Protein AF-R7UTM4-F1 (afdb_monomer)

Structure (mmCIF, N/CA/C/O backbone):
data_AF-R7UTM4-F1
#
_entry.id   AF-R7UTM4-F1
#
loop_
_atom_site.group_PDB
_atom_site.id
_atom_site.type_symbol
_atom_site.label_atom_id
_atom_site.label_alt_id
_atom_site.label_comp_id
_atom_site.label_asym_id
_atom_site.label_entity_id
_atom_site.label_seq_id
_atom_site.pdbx_PDB_ins_code
_atom_site.Cartn_x
_atom_site.Cartn_y
_atom_site.Cartn_z
_atom_site.occupancy
_atom_site.B_iso_or_equiv
_atom_site.auth_seq_id
_atom_site.auth_comp_id
_atom_site.auth_asym_id
_atom_site.auth_atom_id
_atom_site.pdbx_PDB_model_num
ATOM 1 N N . MET A 1 1 ? 28.729 -16.880 -54.939 1.00 52.88 1 MET A N 1
ATOM 2 C CA . MET A 1 1 ? 27.763 -17.694 -54.161 1.00 52.88 1 MET A CA 1
ATOM 3 C C . MET A 1 1 ? 27.935 -17.619 -52.637 1.00 52.88 1 MET A C 1
ATOM 5 O O . MET A 1 1 ? 27.100 -18.172 -51.944 1.00 52.88 1 MET A O 1
ATOM 9 N N . VAL A 1 2 ? 28.937 -16.913 -52.089 1.00 52.34 2 VAL A N 1
ATOM 10 C CA . VAL A 1 2 ? 29.192 -16.866 -50.628 1.00 52.34 2 VAL A CA 1
ATOM 11 C C . VAL A 1 2 ? 28.507 -15.674 -49.927 1.00 52.34 2 VAL A C 1
ATOM 13 O O . VAL A 1 2 ? 28.264 -15.708 -48.728 1.00 52.34 2 VAL A O 1
ATOM 16 N N . THR A 1 3 ? 28.106 -14.639 -50.667 1.00 52.44 3 THR A N 1
ATOM 17 C CA . THR A 1 3 ? 27.494 -13.411 -50.124 1.00 52.44 3 THR A CA 1
ATOM 18 C C . THR A 1 3 ? 25.994 -13.513 -49.819 1.00 52.44 3 THR A C 1
ATOM 20 O O . THR A 1 3 ? 25.496 -12.750 -48.999 1.00 52.44 3 THR A O 1
ATOM 23 N N . ILE A 1 4 ? 25.270 -14.474 -50.405 1.00 54.69 4 ILE A N 1
ATOM 24 C CA . ILE A 1 4 ? 23.822 -14.654 -50.168 1.00 54.69 4 ILE A CA 1
ATOM 25 C C . ILE A 1 4 ? 23.548 -15.351 -48.818 1.00 54.69 4 ILE A C 1
ATOM 27 O O . ILE A 1 4 ? 22.503 -15.128 -48.211 1.00 54.69 4 ILE A O 1
ATOM 31 N N . LEU A 1 5 ? 24.508 -16.121 -48.288 1.00 50.88 5 LEU A N 1
ATOM 32 C CA . LEU A 1 5 ? 24.340 -16.856 -47.027 1.00 50.88 5 LEU A CA 1
ATOM 33 C C . LEU A 1 5 ? 24.351 -15.947 -45.779 1.00 50.88 5 LEU A C 1
ATOM 35 O O . LEU A 1 5 ? 23.685 -16.253 -44.794 1.00 50.88 5 LEU A O 1
ATOM 39 N N . TRP A 1 6 ? 25.050 -14.808 -45.821 1.00 50.41 6 TRP A N 1
ATOM 40 C CA . TRP A 1 6 ? 25.138 -13.877 -44.685 1.00 50.41 6 TRP A CA 1
ATOM 41 C C . TRP A 1 6 ? 23.873 -13.028 -44.497 1.00 50.41 6 TRP A C 1
ATOM 43 O O . TRP A 1 6 ? 23.506 -12.708 -43.369 1.00 50.41 6 TRP A O 1
ATOM 53 N N . ILE A 1 7 ? 23.163 -12.715 -45.586 1.00 55.59 7 ILE A N 1
ATOM 54 C CA . ILE A 1 7 ? 21.924 -11.922 -45.534 1.00 55.59 7 ILE A CA 1
ATOM 55 C C . ILE A 1 7 ? 20.778 -12.747 -44.923 1.00 55.59 7 ILE A C 1
ATOM 57 O O . ILE A 1 7 ? 19.994 -12.224 -44.134 1.00 55.59 7 ILE A O 1
ATOM 61 N N . LEU A 1 8 ? 20.728 -14.055 -45.201 1.00 53.59 8 LEU A N 1
ATOM 62 C CA . LEU A 1 8 ? 19.767 -14.972 -44.575 1.00 53.59 8 LEU A CA 1
ATOM 63 C C . LEU A 1 8 ? 20.034 -15.171 -43.072 1.00 53.59 8 LEU A C 1
ATOM 65 O O . LEU A 1 8 ? 19.085 -15.216 -42.295 1.00 53.59 8 LEU A O 1
ATOM 69 N N . GLY A 1 9 ? 21.301 -15.204 -42.642 1.00 54.72 9 GLY A N 1
ATOM 70 C CA . GLY A 1 9 ? 21.657 -15.288 -41.218 1.00 54.72 9 GLY A CA 1
ATOM 71 C C . GLY A 1 9 ? 21.262 -14.045 -40.407 1.00 54.72 9 GLY A C 1
ATOM 72 O O . GLY A 1 9 ? 20.791 -14.174 -39.280 1.00 54.72 9 GLY A O 1
ATOM 73 N N . ALA A 1 10 ? 21.382 -12.847 -40.991 1.00 54.00 10 ALA A N 1
ATOM 74 C CA . ALA A 1 10 ? 20.982 -11.599 -40.335 1.00 54.00 10 ALA A CA 1
ATOM 75 C C . ALA A 1 10 ? 19.451 -11.425 -40.250 1.00 54.00 10 ALA A C 1
ATOM 77 O O . ALA A 1 10 ? 18.949 -10.895 -39.262 1.00 54.00 10 ALA A O 1
ATOM 78 N N . LEU A 1 11 ? 18.694 -11.916 -41.241 1.00 52.00 11 LEU A N 1
ATOM 79 C CA . LEU A 1 11 ? 17.225 -11.843 -41.240 1.00 52.00 11 LEU A CA 1
ATOM 80 C C . LEU A 1 11 ? 16.567 -12.816 -40.246 1.00 52.00 11 LEU A C 1
ATOM 82 O O . LEU A 1 11 ? 15.502 -12.511 -39.714 1.00 52.00 11 LEU A O 1
ATOM 86 N N . LEU A 1 12 ? 17.210 -13.945 -39.933 1.00 52.34 12 LEU A N 1
ATOM 87 C CA . LEU A 1 12 ? 16.728 -14.887 -38.912 1.00 52.34 12 LEU A CA 1
ATOM 88 C C . LEU A 1 12 ? 16.984 -14.414 -37.468 1.00 52.34 12 LEU A C 1
ATOM 90 O O . LEU A 1 12 ? 16.287 -14.856 -36.558 1.00 52.34 12 LEU A O 1
ATOM 94 N N . GLY A 1 13 ? 17.920 -13.484 -37.245 1.00 51.25 13 GLY A N 1
ATOM 95 C CA . GLY A 1 13 ? 18.227 -12.941 -35.914 1.00 51.25 13 GLY A CA 1
ATOM 96 C C . GLY A 1 13 ? 17.215 -11.919 -35.378 1.00 51.25 13 GLY A C 1
ATOM 97 O O . GLY A 1 13 ? 17.125 -11.731 -34.169 1.00 51.25 13 GLY A O 1
ATOM 98 N N . CYS A 1 14 ? 16.419 -11.281 -36.245 1.00 52.88 14 CYS A N 1
ATOM 99 C CA . CYS A 1 14 ? 15.440 -10.262 -35.836 1.00 52.88 14 CYS A CA 1
ATOM 100 C C . CYS A 1 14 ? 14.042 -10.821 -35.516 1.00 52.88 14 CYS A C 1
ATOM 102 O O . CYS A 1 14 ? 13.212 -10.093 -34.976 1.00 52.88 14 CYS A O 1
ATOM 104 N N . ALA A 1 15 ? 13.763 -12.091 -35.832 1.00 54.41 15 ALA A N 1
ATOM 105 C CA . ALA A 1 15 ? 12.441 -12.694 -35.632 1.00 54.41 15 ALA A CA 1
ATOM 106 C C . ALA A 1 15 ? 12.270 -13.382 -34.264 1.00 54.41 15 ALA A C 1
ATOM 108 O O . ALA A 1 15 ? 11.143 -13.587 -33.822 1.00 54.41 15 ALA A O 1
ATOM 109 N N . PHE A 1 16 ? 13.365 -13.683 -33.560 1.00 51.19 16 PHE A N 1
ATOM 110 C CA . PHE A 1 16 ? 13.336 -14.242 -32.204 1.00 51.19 16 PHE A CA 1
ATOM 111 C C . PHE A 1 16 ? 13.607 -13.164 -31.161 1.00 51.19 16 PHE A C 1
ATOM 113 O O . PHE A 1 16 ? 14.449 -13.325 -30.278 1.00 51.19 16 PHE A O 1
ATOM 120 N N . GLY A 1 17 ? 12.874 -12.053 -31.253 1.00 52.38 17 GLY A N 1
ATOM 121 C CA . GLY A 1 17 ? 12.679 -11.186 -30.101 1.00 52.38 17 GLY A CA 1
ATOM 122 C C . GLY A 1 17 ? 11.934 -11.985 -29.041 1.00 52.38 17 GLY A C 1
ATOM 123 O O . GLY A 1 17 ? 10.709 -11.928 -28.979 1.00 52.38 17 GLY A O 1
ATOM 124 N N . VAL A 1 18 ? 12.668 -12.785 -28.261 1.00 52.78 18 VAL A N 1
ATOM 125 C CA . VAL A 1 18 ? 12.159 -13.431 -27.057 1.00 52.78 18 VAL A CA 1
ATOM 126 C C . VAL A 1 18 ? 11.637 -12.284 -26.212 1.00 52.78 18 VAL A C 1
ATOM 128 O O . VAL A 1 18 ? 12.413 -11.493 -25.672 1.00 52.78 18 VAL A O 1
ATOM 131 N N . LYS A 1 19 ? 10.313 -12.132 -26.182 1.00 53.62 19 LYS A N 1
ATOM 132 C CA . LYS A 1 19 ? 9.664 -11.262 -25.219 1.00 53.62 19 LYS A CA 1
ATOM 133 C C . LYS A 1 19 ? 9.978 -11.892 -23.876 1.00 53.62 19 LYS A C 1
ATOM 135 O O . LYS A 1 19 ? 9.361 -12.876 -23.484 1.00 53.62 19 LYS A O 1
ATOM 140 N N . PHE A 1 20 ? 11.021 -11.391 -23.226 1.00 53.66 20 PHE A N 1
ATOM 141 C CA . PHE A 1 20 ? 11.193 -11.608 -21.808 1.00 53.66 20 PHE A CA 1
ATOM 142 C C . PHE A 1 20 ? 10.022 -10.883 -21.164 1.00 53.66 20 PHE A C 1
ATOM 144 O O . PHE A 1 20 ? 10.090 -9.678 -20.924 1.00 53.66 20 PHE A O 1
ATOM 151 N N . ASP A 1 21 ? 8.925 -11.608 -20.960 1.00 58.47 21 ASP A N 1
ATOM 152 C CA . ASP A 1 21 ? 7.911 -11.186 -20.014 1.00 58.47 21 ASP A CA 1
ATOM 153 C C . ASP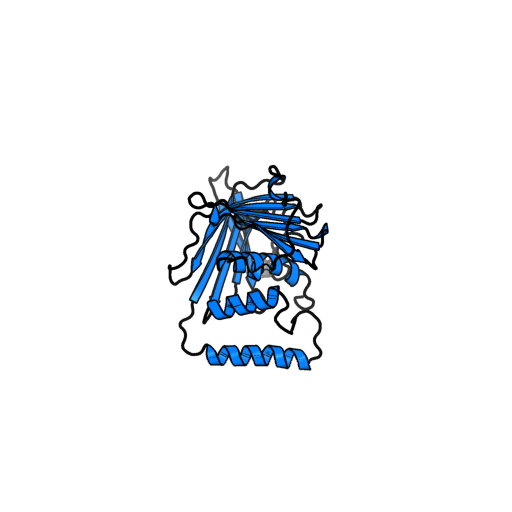 A 1 21 ? 8.646 -11.073 -18.686 1.00 58.47 21 ASP A C 1
ATOM 155 O O . ASP A 1 21 ? 9.053 -12.073 -18.087 1.00 58.47 21 ASP A O 1
ATOM 159 N N . ALA A 1 22 ? 8.955 -9.832 -18.300 1.00 69.69 22 ALA A N 1
ATOM 160 C CA . ALA A 1 22 ? 9.611 -9.559 -17.039 1.00 69.69 22 ALA A CA 1
ATOM 161 C C . ALA A 1 22 ? 8.803 -10.288 -15.964 1.00 69.69 22 ALA A C 1
ATOM 163 O O . ALA A 1 22 ? 7.591 -10.099 -15.867 1.00 69.69 22 ALA A O 1
ATOM 164 N N . LEU A 1 23 ? 9.458 -11.184 -15.224 1.00 81.38 23 LEU A N 1
ATOM 165 C CA . LEU A 1 23 ? 8.755 -12.072 -14.309 1.00 81.38 23 LEU A CA 1
ATOM 166 C C . LEU A 1 23 ? 7.981 -11.217 -13.300 1.00 81.38 23 LEU A C 1
ATOM 168 O O . LEU A 1 23 ? 8.583 -10.477 -12.513 1.00 81.38 23 LEU A O 1
ATOM 172 N N . LYS A 1 24 ? 6.649 -11.292 -13.365 1.00 87.12 24 LYS A N 1
ATOM 173 C CA . LYS A 1 24 ? 5.770 -10.703 -12.357 1.00 87.12 24 LYS A CA 1
ATOM 174 C C . LYS A 1 24 ? 6.057 -11.402 -11.035 1.00 87.12 24 LYS A C 1
ATOM 176 O O . LYS A 1 24 ? 6.238 -12.616 -11.002 1.00 87.12 24 LYS A O 1
ATOM 181 N N . CYS A 1 25 ? 6.148 -10.623 -9.970 1.00 93.94 25 CYS A N 1
ATOM 182 C CA . CYS A 1 25 ? 6.524 -11.096 -8.647 1.00 93.94 25 CYS A CA 1
ATOM 183 C C . CYS A 1 25 ? 5.531 -10.600 -7.591 1.00 93.94 25 CYS A C 1
ATOM 185 O O . CYS A 1 25 ? 4.701 -9.721 -7.856 1.00 93.94 25 CYS A O 1
ATOM 187 N N . CYS A 1 26 ? 5.639 -11.187 -6.403 1.00 95.31 26 CYS A N 1
ATOM 188 C CA . CYS A 1 26 ? 4.950 -10.770 -5.191 1.00 95.31 26 CYS A CA 1
ATOM 189 C C . CYS A 1 26 ? 5.971 -10.228 -4.195 1.00 95.31 26 CYS A C 1
ATOM 191 O O . CYS A 1 26 ? 7.087 -10.750 -4.124 1.00 95.31 26 CYS A O 1
ATOM 193 N N . ALA A 1 27 ? 5.589 -9.190 -3.456 1.00 96.19 27 ALA A N 1
ATOM 194 C CA . ALA A 1 27 ? 6.316 -8.768 -2.269 1.00 96.19 27 ALA A CA 1
ATOM 195 C C . ALA A 1 27 ? 6.286 -9.894 -1.214 1.00 96.19 27 ALA A C 1
ATOM 197 O O . ALA A 1 27 ? 5.455 -10.804 -1.310 1.00 96.19 27 ALA A O 1
ATOM 198 N N . PRO A 1 28 ? 7.179 -9.856 -0.211 1.00 97.31 28 PRO A N 1
ATOM 199 C CA . PRO A 1 28 ? 7.134 -10.782 0.913 1.00 97.31 28 PRO A CA 1
ATOM 200 C C . PRO A 1 28 ? 5.779 -10.734 1.628 1.00 97.31 28 PRO A C 1
ATOM 202 O O . PRO A 1 28 ? 5.098 -9.711 1.625 1.00 97.31 28 PRO A O 1
ATOM 205 N N . GLU A 1 29 ? 5.405 -11.834 2.274 1.00 97.56 29 GLU A N 1
ATOM 206 C CA . GLU A 1 29 ? 4.139 -11.945 3.014 1.00 97.56 29 GLU A CA 1
ATOM 207 C C . GLU A 1 29 ? 4.098 -11.045 4.258 1.00 97.56 29 GLU A C 1
ATOM 209 O O . GLU A 1 29 ? 3.025 -10.671 4.719 1.00 97.56 29 GLU A O 1
ATOM 214 N N . VAL A 1 30 ? 5.273 -10.676 4.776 1.00 98.19 30 VAL A N 1
ATOM 215 C CA . VAL A 1 30 ? 5.439 -9.798 5.932 1.00 98.19 30 VAL A CA 1
ATOM 216 C C . VAL A 1 30 ? 6.444 -8.710 5.589 1.00 98.19 30 VAL A C 1
ATOM 218 O O . VAL A 1 30 ? 7.572 -9.007 5.186 1.00 98.19 30 VAL A O 1
ATOM 221 N N . TRP A 1 31 ? 6.048 -7.452 5.743 1.00 98.25 31 TRP A N 1
ATOM 222 C CA . TRP A 1 31 ? 6.954 -6.317 5.616 1.00 98.25 31 TRP A CA 1
ATOM 223 C C . TRP A 1 31 ? 6.370 -5.047 6.232 1.00 98.25 31 TRP A C 1
ATOM 225 O O . TRP A 1 31 ? 5.159 -4.881 6.355 1.00 98.25 31 TRP A O 1
ATOM 235 N N . GLU A 1 32 ? 7.252 -4.127 6.588 1.00 97.88 32 GLU A N 1
ATOM 236 C CA . GLU A 1 32 ? 6.916 -2.779 7.030 1.00 97.88 32 GLU A CA 1
ATOM 237 C C . GLU A 1 32 ? 7.700 -1.745 6.219 1.00 97.88 32 GLU A C 1
ATOM 239 O O . GLU A 1 32 ? 8.721 -2.047 5.589 1.00 97.88 32 GLU A O 1
ATOM 244 N N . ALA A 1 33 ? 7.192 -0.520 6.206 1.00 97.38 33 ALA A N 1
ATOM 245 C CA . ALA A 1 33 ? 7.805 0.614 5.539 1.00 97.38 33 ALA A CA 1
ATOM 246 C C . ALA A 1 33 ? 7.362 1.923 6.189 1.00 97.38 33 ALA A C 1
ATOM 248 O O . ALA A 1 33 ? 6.364 1.985 6.908 1.00 97.38 33 ALA A O 1
ATOM 249 N N . ARG A 1 34 ? 8.049 3.005 5.837 1.00 95.44 34 ARG A N 1
ATOM 250 C CA . ARG A 1 34 ? 7.548 4.368 5.997 1.00 95.44 34 ARG A CA 1
ATOM 251 C C . ARG A 1 34 ? 7.198 4.959 4.641 1.00 95.44 34 ARG A C 1
ATOM 253 O O . ARG A 1 34 ? 7.891 4.720 3.659 1.00 95.44 34 ARG A O 1
ATOM 260 N N . ILE A 1 35 ? 6.137 5.752 4.581 1.00 92.88 35 ILE A N 1
ATOM 261 C CA . ILE A 1 35 ? 5.697 6.464 3.380 1.00 92.88 35 ILE A CA 1
ATOM 262 C C . ILE A 1 35 ? 5.911 7.957 3.627 1.00 92.88 35 ILE A C 1
ATOM 264 O O . ILE A 1 35 ? 5.335 8.503 4.564 1.00 92.88 35 ILE A O 1
ATOM 268 N N . VAL A 1 36 ? 6.740 8.612 2.803 1.00 87.31 36 VAL A N 1
ATOM 269 C CA . VAL A 1 36 ? 7.265 9.975 3.084 1.00 87.31 36 VAL A CA 1
ATOM 270 C C . VAL A 1 36 ? 6.885 11.057 2.064 1.00 87.31 36 VAL A C 1
ATOM 272 O O . VAL A 1 36 ? 7.301 12.211 2.163 1.00 87.31 36 VAL A O 1
ATOM 275 N N . ASN A 1 37 ? 6.071 10.727 1.069 1.00 73.00 37 ASN A N 1
ATOM 276 C CA . ASN A 1 37 ? 5.599 11.668 0.054 1.00 73.00 37 ASN A CA 1
ATOM 277 C C . ASN A 1 37 ? 4.198 11.258 -0.352 1.00 73.00 37 ASN A C 1
ATOM 279 O O . ASN A 1 37 ? 4.000 10.073 -0.584 1.00 73.00 37 ASN A O 1
ATOM 283 N N . THR A 1 38 ? 3.244 12.187 -0.399 1.00 64.88 38 THR A N 1
ATOM 284 C CA . THR A 1 38 ? 1.824 11.822 -0.490 1.00 64.88 38 THR A CA 1
ATOM 285 C C . THR A 1 38 ? 1.008 12.707 -1.441 1.00 64.88 38 THR A C 1
ATOM 287 O O . THR A 1 38 ? -0.208 12.794 -1.357 1.00 64.88 38 THR A O 1
ATOM 290 N N . GLY A 1 39 ? 1.638 13.278 -2.471 1.00 68.75 39 GLY A N 1
ATOM 291 C CA . GLY A 1 39 ? 0.932 13.725 -3.680 1.00 68.75 39 GLY A CA 1
ATOM 292 C C . GLY A 1 39 ? 0.306 15.125 -3.647 1.00 68.75 39 GLY A C 1
ATOM 293 O O . GLY A 1 39 ? 0.373 15.872 -2.670 1.00 68.75 39 GLY A O 1
ATOM 294 N N . THR A 1 40 ? -0.280 15.515 -4.783 1.00 68.75 40 THR A N 1
ATOM 295 C CA . THR A 1 40 ? -0.837 16.857 -5.006 1.00 68.75 40 THR A CA 1
ATOM 296 C C . THR A 1 40 ? -2.129 16.810 -5.821 1.00 68.75 40 THR A C 1
ATOM 298 O O . THR A 1 40 ? -2.344 15.936 -6.664 1.00 68.75 40 THR A O 1
ATOM 301 N N . THR A 1 41 ? -2.985 17.807 -5.606 1.00 66.19 41 THR A N 1
ATOM 302 C CA . THR A 1 41 ? -4.065 18.157 -6.540 1.00 66.19 41 THR A CA 1
ATOM 303 C C . THR A 1 41 ? -3.623 19.351 -7.389 1.00 66.19 41 THR A C 1
ATOM 305 O O . THR A 1 41 ? -2.968 20.261 -6.882 1.00 66.19 41 THR A O 1
ATOM 308 N N . ASN A 1 42 ? -3.992 19.401 -8.675 1.00 56.53 42 ASN A N 1
ATOM 309 C CA . ASN A 1 42 ? -3.549 20.463 -9.597 1.00 56.53 42 ASN A CA 1
ATOM 310 C C . ASN A 1 42 ? -3.941 21.893 -9.185 1.00 56.53 42 ASN A C 1
ATOM 312 O O . ASN A 1 42 ? -3.392 22.855 -9.712 1.00 56.53 42 ASN A O 1
ATOM 316 N N . ARG A 1 43 ? -4.866 22.051 -8.233 1.00 57.12 43 ARG A N 1
ATOM 317 C CA . ARG A 1 43 ? -5.207 23.354 -7.658 1.00 57.12 43 ARG A CA 1
ATOM 318 C C . ARG A 1 43 ? -4.234 23.818 -6.575 1.00 57.12 43 ARG A C 1
ATOM 320 O O . ARG A 1 43 ? -4.509 24.859 -5.989 1.00 57.12 43 ARG A O 1
ATOM 327 N N . GLN A 1 44 ? -3.178 23.056 -6.255 1.00 53.41 44 GLN A N 1
ATOM 328 C CA . GLN A 1 44 ? -2.188 23.303 -5.183 1.00 53.41 44 GLN A CA 1
ATOM 329 C C . GLN A 1 44 ? -2.776 23.572 -3.784 1.00 53.41 44 GLN A C 1
ATOM 331 O O . GLN A 1 44 ? -2.043 23.727 -2.815 1.00 53.41 44 GLN A O 1
ATOM 336 N N . LYS A 1 45 ? -4.104 23.594 -3.651 1.00 56.66 45 LYS A N 1
ATOM 337 C CA . LYS A 1 45 ? -4.822 23.909 -2.421 1.00 56.66 45 LYS A CA 1
ATOM 338 C C . LYS A 1 45 ? -4.652 22.810 -1.375 1.00 56.66 45 LYS A C 1
ATOM 340 O O . LYS A 1 45 ? -4.770 23.082 -0.188 1.00 56.66 45 LYS A O 1
ATOM 345 N N . TYR A 1 46 ? -4.351 21.597 -1.834 1.00 58.75 46 TYR A N 1
ATOM 346 C CA . TYR A 1 46 ? -4.034 20.447 -1.004 1.00 58.75 46 TYR A CA 1
ATOM 347 C C . TYR A 1 46 ? -2.775 19.795 -1.574 1.00 58.75 46 TYR A C 1
ATOM 349 O O . TYR A 1 46 ? -2.821 19.125 -2.611 1.00 58.75 46 TYR A O 1
ATOM 357 N N . SER A 1 47 ? -1.648 20.087 -0.930 1.00 63.41 47 SER A N 1
ATOM 358 C CA . SER A 1 47 ? -0.391 19.365 -1.093 1.00 63.41 47 SER A CA 1
ATOM 359 C C . SER A 1 47 ? -0.235 18.508 0.147 1.00 63.41 47 SER A C 1
ATOM 361 O O . SER A 1 47 ? -0.229 19.049 1.253 1.00 63.41 47 SER A O 1
ATOM 363 N N . PHE A 1 48 ? -0.127 17.197 -0.020 1.00 66.56 48 PHE A N 1
ATOM 364 C CA . PHE A 1 48 ? 0.141 16.306 1.100 1.00 66.56 48 PHE A CA 1
ATOM 365 C C . PHE A 1 48 ? 1.650 16.063 1.152 1.00 66.56 48 PHE A C 1
ATOM 367 O O . PHE A 1 48 ? 2.162 14.990 0.856 1.00 66.56 48 PHE A O 1
ATOM 374 N N . ASN A 1 49 ? 2.390 17.135 1.423 1.00 65.50 49 ASN A N 1
ATOM 375 C CA . ASN A 1 49 ? 3.839 17.047 1.533 1.00 65.50 49 ASN A CA 1
ATOM 376 C C . ASN A 1 49 ? 4.196 16.723 2.981 1.00 65.50 49 ASN A C 1
ATOM 378 O O . ASN A 1 49 ? 3.615 17.303 3.898 1.00 65.50 49 ASN A O 1
ATOM 382 N N . ASN A 1 50 ? 5.192 15.856 3.166 1.00 69.00 50 ASN A N 1
ATOM 383 C CA . ASN A 1 50 ? 5.789 15.538 4.464 1.00 69.00 50 ASN A CA 1
ATOM 384 C C . ASN A 1 50 ? 4.842 14.835 5.450 1.00 69.00 50 ASN A C 1
ATOM 386 O O . ASN A 1 50 ? 4.933 15.070 6.655 1.00 69.00 50 ASN A O 1
ATOM 390 N N . MET A 1 51 ? 3.927 13.993 4.963 1.00 78.06 51 MET A N 1
ATOM 391 C CA . MET A 1 51 ? 3.277 13.036 5.860 1.00 78.06 51 MET A CA 1
ATOM 392 C C . MET A 1 51 ? 4.241 11.885 6.106 1.00 78.06 51 MET A C 1
ATOM 394 O O . MET A 1 51 ? 4.819 11.364 5.157 1.00 78.06 51 MET A O 1
ATOM 398 N N . ASP A 1 52 ? 4.412 11.542 7.375 1.00 87.19 52 ASP A N 1
ATOM 399 C CA . ASP A 1 52 ? 5.185 10.396 7.825 1.00 87.19 52 ASP A CA 1
ATOM 400 C C . ASP A 1 52 ? 4.192 9.319 8.249 1.00 87.19 52 ASP A C 1
ATOM 402 O O . ASP A 1 52 ? 3.475 9.471 9.244 1.00 87.19 52 ASP A O 1
ATOM 406 N N . ILE A 1 53 ? 4.059 8.295 7.412 1.00 92.69 53 ILE A N 1
ATOM 407 C CA . ILE A 1 53 ? 3.093 7.219 7.614 1.00 92.69 53 ILE A CA 1
ATOM 408 C C . ILE A 1 53 ? 3.875 5.929 7.783 1.00 92.69 53 ILE A C 1
ATOM 410 O O . ILE A 1 53 ? 4.568 5.503 6.862 1.00 92.69 53 ILE A O 1
ATOM 414 N N . SER A 1 54 ? 3.733 5.289 8.935 1.00 96.06 54 SER A N 1
ATOM 415 C CA . SER A 1 54 ? 4.183 3.910 9.111 1.00 96.06 54 SER A CA 1
ATOM 416 C C . SER A 1 54 ? 3.185 2.986 8.426 1.00 96.06 54 SER A C 1
ATOM 418 O O . SER A 1 54 ? 1.980 3.188 8.551 1.00 96.06 54 SER A O 1
ATOM 420 N N . PHE A 1 55 ? 3.668 1.988 7.701 1.00 96.12 55 PHE A N 1
ATOM 421 C CA . PHE A 1 55 ? 2.863 0.978 7.025 1.00 96.12 55 PHE A CA 1
ATOM 422 C C . PHE A 1 55 ? 3.375 -0.408 7.413 1.00 96.12 55 PHE A C 1
ATOM 424 O O . PHE A 1 55 ? 4.584 -0.633 7.422 1.00 96.12 55 PHE A O 1
ATOM 431 N N . ALA A 1 56 ? 2.464 -1.336 7.690 1.00 97.88 56 ALA A N 1
ATOM 432 C CA . ALA A 1 56 ? 2.780 -2.731 7.961 1.00 97.88 56 ALA A CA 1
ATOM 433 C C . ALA A 1 56 ? 1.804 -3.655 7.233 1.00 97.88 56 ALA A C 1
ATOM 435 O O . ALA A 1 56 ? 0.596 -3.420 7.237 1.00 97.88 56 ALA A O 1
ATOM 436 N N . TYR A 1 57 ? 2.340 -4.716 6.641 1.00 97.62 57 TYR A N 1
ATOM 437 C CA . TYR A 1 57 ? 1.617 -5.753 5.919 1.00 97.62 57 TYR A CA 1
ATOM 438 C C . TYR A 1 57 ? 2.003 -7.117 6.482 1.00 97.62 57 TYR A C 1
ATOM 440 O O . TYR A 1 57 ? 3.189 -7.428 6.585 1.00 97.62 57 TYR A O 1
ATOM 448 N N . ASP A 1 58 ? 1.005 -7.910 6.855 1.00 98.19 58 ASP A N 1
ATOM 449 C CA . ASP A 1 58 ? 1.177 -9.178 7.554 1.00 98.19 58 ASP A CA 1
ATOM 450 C C . ASP A 1 58 ? 0.121 -10.178 7.061 1.00 98.19 58 ASP A C 1
ATOM 452 O O . ASP A 1 58 ? -0.927 -10.390 7.676 1.00 98.19 58 ASP A O 1
ATOM 456 N N . LEU A 1 59 ? 0.396 -10.762 5.892 1.00 97.00 59 LEU A N 1
ATOM 457 C CA . LEU A 1 59 ? -0.484 -11.716 5.218 1.00 97.00 59 LEU A CA 1
ATOM 458 C C . LEU A 1 59 ? -0.759 -12.988 6.040 1.00 97.00 59 LEU A C 1
ATOM 460 O O . LEU A 1 59 ? -1.915 -13.404 6.068 1.00 97.00 59 LEU A O 1
ATOM 464 N N . PRO A 1 60 ? 0.212 -13.607 6.747 1.00 97.81 60 PRO A N 1
ATOM 465 C CA . PRO A 1 60 ? -0.062 -14.795 7.559 1.00 97.81 60 PRO A CA 1
ATOM 466 C C . PRO A 1 60 ? -1.089 -14.552 8.671 1.00 97.81 60 PRO A C 1
ATOM 468 O O . PRO A 1 60 ? -1.786 -15.482 9.072 1.00 97.81 60 PRO A O 1
ATOM 471 N N . ASN A 1 61 ? -1.192 -13.309 9.155 1.00 97.75 61 ASN A N 1
ATOM 472 C CA . ASN A 1 61 ? -2.190 -12.887 10.137 1.00 97.75 61 ASN A CA 1
ATOM 473 C C . ASN A 1 61 ? -3.357 -12.102 9.507 1.00 97.75 61 ASN A C 1
ATOM 475 O O . ASN A 1 61 ? -4.103 -11.463 10.247 1.00 97.75 61 ASN A O 1
ATOM 479 N N . ASP A 1 62 ? -3.522 -12.163 8.180 1.00 96.62 62 ASP A N 1
ATOM 480 C CA . ASP A 1 62 ? -4.616 -11.561 7.402 1.00 96.62 62 ASP A CA 1
ATOM 481 C C . ASP A 1 62 ? -4.887 -10.100 7.808 1.00 96.62 62 ASP A C 1
ATOM 483 O O . ASP A 1 62 ? -6.008 -9.714 8.148 1.00 96.62 62 ASP A O 1
ATOM 487 N N . ARG A 1 63 ? -3.823 -9.284 7.888 1.00 96.94 63 ARG A N 1
ATOM 488 C CA . ARG A 1 63 ? -3.921 -7.903 8.380 1.00 96.94 63 ARG A CA 1
ATOM 489 C C . ARG A 1 63 ? -2.913 -6.944 7.761 1.00 96.94 63 ARG A C 1
ATOM 491 O O . ARG A 1 63 ? -1.792 -7.302 7.402 1.00 96.94 63 ARG A O 1
ATOM 498 N N . TRP A 1 64 ? -3.296 -5.677 7.694 1.00 96.75 64 TRP A N 1
ATOM 499 C CA . TRP A 1 64 ? -2.379 -4.574 7.416 1.00 96.75 64 TRP A CA 1
ATOM 500 C C . TRP A 1 64 ? -2.786 -3.337 8.211 1.00 96.75 64 TRP A C 1
ATOM 502 O O . TRP A 1 64 ? -3.929 -3.193 8.651 1.00 96.75 64 TRP A O 1
ATOM 512 N N . ALA A 1 65 ? -1.834 -2.439 8.426 1.00 96.75 65 ALA A N 1
ATOM 513 C CA . ALA A 1 65 ? -2.074 -1.215 9.164 1.00 96.75 65 ALA A CA 1
ATOM 514 C C . ALA A 1 65 ? -1.270 -0.047 8.603 1.00 96.75 65 ALA A C 1
ATOM 516 O O . ALA A 1 65 ? -0.202 -0.208 8.010 1.00 96.75 65 ALA A O 1
ATOM 517 N N . ILE A 1 66 ? -1.808 1.144 8.825 1.00 95.06 66 ILE A N 1
ATOM 518 C CA . ILE A 1 66 ? -1.154 2.422 8.576 1.00 95.06 66 ILE A CA 1
ATOM 519 C C . ILE A 1 66 ? -1.299 3.290 9.809 1.00 95.06 66 ILE A C 1
ATOM 521 O O . ILE A 1 66 ? -2.366 3.340 10.412 1.00 95.06 66 ILE A O 1
ATOM 525 N N . ASP A 1 67 ? -0.238 3.994 10.161 1.00 94.81 67 ASP A N 1
ATOM 526 C CA . ASP A 1 67 ? -0.222 4.915 11.287 1.00 94.81 67 ASP A CA 1
ATOM 527 C C . ASP A 1 67 ? 0.445 6.216 10.854 1.00 94.81 67 ASP A C 1
ATOM 529 O O . ASP A 1 67 ? 1.654 6.270 10.611 1.00 94.81 67 ASP A O 1
ATOM 533 N N . GLN A 1 68 ? -0.371 7.253 10.672 1.00 90.50 68 GLN A N 1
ATOM 534 C CA . GLN A 1 68 ? 0.105 8.591 10.367 1.00 90.50 68 GLN A CA 1
ATOM 535 C C . GLN A 1 68 ? 0.355 9.356 11.659 1.00 90.50 68 GLN A C 1
ATOM 537 O O . GLN A 1 68 ? -0.579 9.666 12.404 1.00 90.50 68 GLN A O 1
ATOM 542 N N . VAL A 1 69 ? 1.592 9.822 11.810 1.00 83.88 69 VAL A N 1
ATOM 543 C CA . VAL A 1 69 ? 1.951 10.793 12.838 1.00 83.88 69 VAL A CA 1
ATOM 544 C C . VAL A 1 69 ? 2.075 12.168 12.189 1.00 83.88 69 VAL A C 1
ATOM 546 O O . VAL A 1 69 ? 2.935 12.411 11.342 1.00 83.88 69 VAL A O 1
ATOM 549 N N . HIS A 1 70 ? 1.197 13.094 12.567 1.00 80.88 70 HIS A N 1
ATOM 550 C CA . HIS A 1 70 ? 1.268 14.484 12.142 1.00 80.88 70 HIS A CA 1
ATOM 551 C C . HIS A 1 70 ? 2.100 15.286 13.161 1.00 80.88 70 HIS A C 1
ATOM 553 O O . HIS A 1 70 ? 1.629 15.558 14.266 1.00 80.88 70 HIS A O 1
ATOM 559 N N . PRO A 1 71 ? 3.311 15.752 12.803 1.00 76.56 71 PRO A N 1
ATOM 560 C CA . PRO A 1 71 ? 4.299 16.234 13.777 1.00 76.56 71 PRO A CA 1
ATOM 561 C C . PRO A 1 71 ? 3.890 17.509 14.529 1.00 76.56 71 PRO A C 1
ATOM 563 O O . PRO A 1 71 ? 4.483 17.839 15.550 1.00 76.56 71 PRO A O 1
ATOM 566 N N . VAL A 1 72 ? 2.913 18.257 14.007 1.00 81.25 72 VAL A N 1
ATOM 567 C CA . VAL A 1 72 ? 2.482 19.556 14.561 1.00 81.25 72 VAL A CA 1
ATOM 568 C C . VAL A 1 72 ? 1.092 19.494 15.199 1.00 81.25 72 VAL A C 1
ATOM 570 O O . VAL A 1 72 ? 0.731 20.373 15.971 1.00 81.25 72 VAL A O 1
ATOM 573 N N . ASP A 1 73 ? 0.280 18.500 14.846 1.00 80.75 73 ASP A N 1
ATOM 574 C CA . ASP A 1 73 ? -1.153 18.519 15.147 1.00 80.75 73 ASP A CA 1
ATOM 575 C C . ASP A 1 73 ? -1.649 17.093 15.337 1.00 80.75 73 ASP A C 1
ATOM 577 O O . ASP A 1 73 ? -2.095 16.449 14.391 1.00 80.75 73 ASP A O 1
ATOM 581 N N . GLU A 1 74 ? -1.554 16.613 16.574 1.00 83.69 74 GLU A N 1
ATOM 582 C CA . GLU A 1 74 ? -1.961 15.261 16.958 1.00 83.69 74 GLU A CA 1
ATOM 583 C C . GLU A 1 74 ? -3.427 14.975 16.624 1.00 83.69 74 GLU A C 1
ATOM 585 O O . GLU A 1 74 ? -3.776 13.825 16.375 1.00 83.69 74 GLU A O 1
ATOM 590 N N . SER A 1 75 ? -4.283 16.004 16.525 1.00 79.38 75 SER A N 1
ATOM 591 C CA . SER A 1 75 ? -5.685 15.825 16.120 1.00 79.38 75 SER A CA 1
ATOM 592 C C . SER A 1 75 ? -5.848 15.319 14.683 1.00 79.38 75 SER A C 1
ATOM 594 O O . SER A 1 75 ? -6.926 14.869 14.291 1.00 79.38 75 SER A O 1
ATOM 596 N N . LYS A 1 76 ? -4.768 15.378 13.896 1.00 81.25 76 LYS A N 1
ATOM 597 C CA . LYS A 1 76 ? -4.672 14.832 12.541 1.00 81.25 76 LYS A CA 1
ATOM 598 C C . LYS A 1 76 ? -3.981 13.473 12.488 1.00 81.25 76 LYS A C 1
ATOM 600 O O . LYS A 1 76 ? -3.855 12.936 11.387 1.00 81.25 76 LYS A O 1
ATOM 605 N N . ASN A 1 77 ? -3.537 12.926 13.621 1.00 89.62 77 ASN A N 1
ATOM 606 C CA . ASN A 1 77 ? -3.058 11.552 13.663 1.00 89.62 77 ASN A CA 1
ATOM 607 C C . ASN A 1 77 ? -4.220 10.635 13.299 1.00 89.62 77 ASN A C 1
ATOM 609 O O . ASN A 1 77 ? -5.336 10.781 13.807 1.00 89.62 77 ASN A O 1
ATOM 613 N N . LEU A 1 78 ? -3.950 9.702 12.400 1.00 91.56 78 LEU A N 1
ATOM 614 C CA . LEU A 1 78 ? -4.913 8.695 12.009 1.00 91.56 78 LEU A CA 1
ATOM 615 C C . LEU A 1 78 ? -4.179 7.381 11.847 1.00 91.56 78 LEU A C 1
ATOM 617 O O . LEU A 1 78 ? -3.232 7.270 11.068 1.00 91.56 78 LEU A O 1
ATOM 621 N N . LYS A 1 79 ? -4.692 6.384 12.548 1.00 94.38 79 LYS A N 1
ATOM 622 C CA . LYS A 1 79 ? -4.284 5.004 12.415 1.00 94.38 79 LYS A CA 1
ATOM 623 C C . LYS A 1 79 ? -5.434 4.219 11.814 1.00 94.38 79 LYS A C 1
ATOM 625 O O . LYS A 1 79 ? -6.551 4.286 12.326 1.00 94.38 79 LYS A O 1
ATOM 630 N N . LEU A 1 80 ? -5.170 3.493 10.734 1.00 94.06 80 LEU A N 1
ATOM 631 C CA . LEU A 1 80 ? -6.108 2.517 10.200 1.00 94.06 80 LEU A CA 1
ATOM 632 C C . LEU A 1 80 ? -5.543 1.117 10.393 1.00 94.06 80 LEU A C 1
ATOM 634 O O . LEU A 1 80 ? -4.370 0.879 10.118 1.00 94.06 80 LEU A O 1
ATOM 638 N N . VAL A 1 81 ? -6.390 0.200 10.842 1.00 96.31 81 VAL A N 1
ATOM 639 C CA . VAL A 1 81 ? -6.050 -1.218 10.991 1.00 96.31 81 VAL A CA 1
ATOM 640 C C . VAL A 1 81 ? -7.112 -2.018 10.261 1.00 96.31 81 VAL A C 1
ATOM 642 O O . VAL A 1 81 ? -8.298 -1.835 10.518 1.00 96.31 81 VAL A O 1
ATOM 645 N N . PHE A 1 82 ? -6.701 -2.881 9.345 1.00 95.38 82 PHE A N 1
ATOM 646 C CA . PHE A 1 82 ? -7.579 -3.804 8.643 1.00 95.38 82 PHE A CA 1
ATOM 647 C C . PHE A 1 82 ? -7.202 -5.204 9.104 1.00 95.38 82 PHE A C 1
ATOM 649 O O . PHE A 1 82 ? -6.087 -5.652 8.852 1.00 95.38 82 PHE A O 1
ATOM 656 N N . ASP A 1 83 ? -8.112 -5.845 9.829 1.00 96.44 83 ASP A N 1
ATOM 657 C CA . ASP A 1 83 ? -7.955 -7.183 10.386 1.00 96.44 83 ASP A CA 1
ATOM 658 C C . ASP A 1 83 ? -9.042 -8.070 9.776 1.00 96.44 83 ASP A C 1
ATOM 660 O O . ASP A 1 83 ? -10.205 -8.071 10.196 1.00 96.44 83 ASP A O 1
ATOM 664 N N . TYR A 1 84 ? -8.664 -8.765 8.710 1.00 94.31 84 TYR A N 1
ATOM 665 C CA . TYR A 1 84 ? -9.560 -9.585 7.906 1.00 94.31 84 TYR A CA 1
ATOM 666 C C . TYR A 1 84 ? -9.885 -10.895 8.636 1.00 94.31 84 TYR A C 1
ATOM 668 O O . TYR A 1 84 ? -11.017 -11.369 8.560 1.00 94.31 84 TYR A O 1
ATOM 676 N N . ASN A 1 85 ? -8.972 -11.390 9.480 1.00 95.75 85 ASN A N 1
ATOM 677 C CA . ASN A 1 85 ? -9.239 -12.499 10.398 1.00 95.75 85 ASN A CA 1
ATOM 678 C C . ASN A 1 85 ? -10.392 -12.190 11.368 1.00 95.75 85 ASN A C 1
ATOM 680 O O . ASN A 1 85 ? -11.196 -13.068 11.686 1.00 95.75 85 ASN A O 1
ATOM 684 N N . LEU A 1 86 ? -10.494 -10.943 11.838 1.00 96.06 86 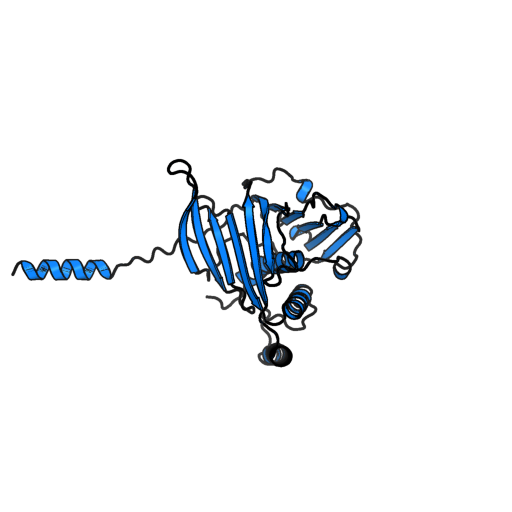LEU A N 1
ATOM 685 C CA . LEU A 1 86 ? -11.614 -10.478 12.661 1.00 96.06 86 LEU A CA 1
ATOM 686 C C . LEU A 1 86 ? -12.806 -9.954 11.847 1.00 96.06 86 LEU A C 1
ATOM 688 O O . LEU A 1 86 ? -13.825 -9.601 12.451 1.00 96.06 86 LEU A O 1
ATOM 692 N N . GLY A 1 87 ? -12.692 -9.869 10.518 1.00 94.38 87 GLY A N 1
ATOM 693 C CA . GLY A 1 87 ? -13.694 -9.265 9.639 1.00 94.38 87 GLY A CA 1
ATOM 694 C C . GLY A 1 87 ? -13.972 -7.802 9.988 1.00 94.38 87 GLY A C 1
ATOM 695 O O . GLY A 1 87 ? -15.125 -7.360 9.956 1.00 94.38 87 GLY A O 1
ATOM 696 N N . LYS A 1 88 ? -12.943 -7.049 10.406 1.00 94.06 88 LYS A N 1
ATOM 697 C CA . LYS A 1 88 ? -13.080 -5.671 10.896 1.00 94.06 88 LYS A CA 1
ATOM 698 C C . LYS A 1 88 ? -12.024 -4.740 10.324 1.00 94.06 88 LYS A C 1
ATOM 700 O O . LYS A 1 88 ? -10.853 -5.077 10.189 1.00 94.06 88 LYS A O 1
ATOM 705 N N . LYS A 1 89 ? -12.437 -3.500 10.082 1.00 92.75 89 LYS A N 1
ATOM 706 C CA . LYS A 1 89 ? -11.537 -2.373 9.830 1.00 92.75 89 LYS A CA 1
ATOM 707 C C . LYS A 1 89 ? -11.768 -1.287 10.872 1.00 92.75 89 LYS A C 1
ATOM 709 O O . LYS A 1 89 ? -12.904 -0.987 11.242 1.00 92.75 89 LYS A O 1
ATOM 714 N N . TYR A 1 90 ? -10.678 -0.682 11.315 1.00 93.94 90 TYR A N 1
ATOM 715 C CA . TYR A 1 90 ? -10.641 0.304 12.383 1.00 93.94 90 TYR A CA 1
ATOM 716 C C . TYR A 1 90 ? -10.057 1.616 11.877 1.00 93.94 90 TYR A C 1
ATOM 718 O O . TYR A 1 90 ? -9.062 1.612 11.155 1.00 93.94 90 TYR A O 1
ATOM 726 N N . ALA A 1 91 ? -10.649 2.730 12.296 1.00 93.06 91 ALA A N 1
ATOM 727 C CA . ALA A 1 91 ? -10.083 4.063 12.167 1.00 93.06 91 ALA A CA 1
ATOM 728 C C . ALA A 1 91 ? -9.928 4.658 13.569 1.00 93.06 91 ALA A C 1
ATOM 730 O O . ALA A 1 91 ? -10.896 4.756 14.316 1.00 93.06 91 ALA A O 1
ATOM 731 N N . ILE A 1 92 ? -8.708 5.029 13.944 1.00 93.62 92 ILE A N 1
ATOM 732 C CA . ILE A 1 92 ? -8.364 5.488 15.291 1.00 93.62 92 ILE A CA 1
ATOM 733 C C . ILE A 1 92 ? -7.716 6.865 15.176 1.00 93.62 92 ILE A C 1
ATOM 735 O O . ILE A 1 92 ? -6.738 7.041 14.451 1.00 93.62 92 ILE A O 1
ATOM 739 N N . ASN A 1 93 ? -8.256 7.846 15.893 1.00 91.75 93 ASN A N 1
ATOM 74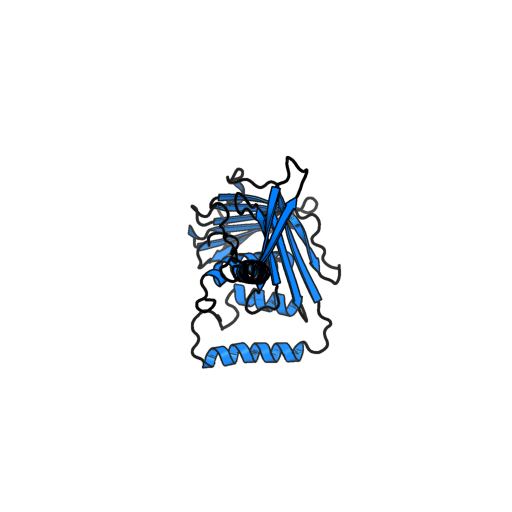0 C CA . ASN A 1 93 ? -7.702 9.195 15.995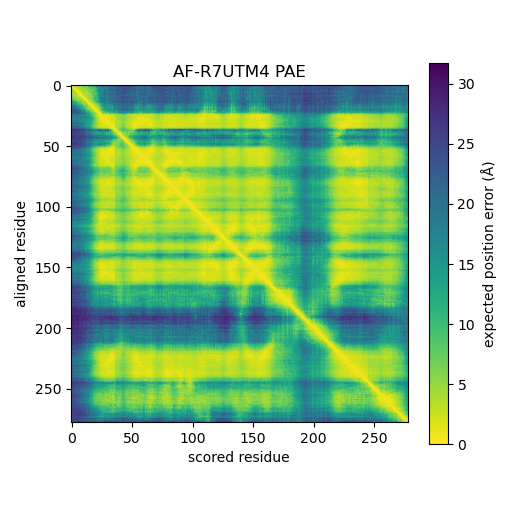 1.00 91.75 93 ASN A CA 1
ATOM 741 C C . ASN A 1 93 ? -7.961 9.771 17.398 1.00 91.75 93 ASN A C 1
ATOM 743 O O . ASN A 1 93 ? -8.436 9.079 18.296 1.00 91.75 93 ASN A O 1
ATOM 747 N N . THR A 1 94 ? -7.678 11.058 17.604 1.00 88.69 94 THR A N 1
ATOM 748 C CA . THR A 1 94 ? -7.907 11.714 18.904 1.00 88.69 94 THR A CA 1
ATOM 749 C C . THR A 1 94 ? -9.380 11.842 19.290 1.00 88.69 94 THR A C 1
ATOM 751 O O . THR A 1 94 ? -9.677 12.076 20.457 1.00 88.69 94 THR A O 1
ATOM 754 N N . ALA A 1 95 ? -10.305 11.766 18.329 1.00 87.69 95 ALA A N 1
ATOM 755 C CA . ALA A 1 95 ? -11.739 11.845 18.595 1.00 87.69 95 ALA A CA 1
ATOM 756 C C . ALA A 1 95 ? -12.315 10.503 19.068 1.00 87.69 95 ALA A C 1
ATOM 758 O O . ALA A 1 95 ? -13.357 10.496 19.719 1.00 87.69 95 ALA A O 1
ATOM 759 N N . GLY A 1 96 ? -11.648 9.388 18.766 1.00 90.12 96 GLY A N 1
ATOM 760 C CA . GLY A 1 96 ? -12.072 8.065 19.198 1.00 90.12 96 GLY A CA 1
ATOM 761 C C . GLY A 1 96 ? -11.592 6.947 18.281 1.00 90.12 96 GLY A C 1
ATOM 762 O O . GLY A 1 96 ? -10.672 7.108 17.476 1.00 90.12 96 GLY A O 1
ATOM 763 N N . CYS A 1 97 ? -12.242 5.798 18.431 1.00 92.69 97 CYS A N 1
ATOM 764 C CA . CYS A 1 97 ? -12.043 4.614 17.612 1.00 92.69 97 CYS A CA 1
ATOM 765 C C . CYS A 1 97 ? -13.364 4.262 16.931 1.00 92.69 97 CYS A C 1
ATOM 767 O O . CYS A 1 97 ? -14.397 4.209 17.593 1.00 92.69 97 CYS A O 1
ATOM 769 N N . PHE A 1 98 ? -13.303 4.020 15.626 1.00 91.69 98 PHE A N 1
ATOM 770 C CA . PHE A 1 98 ? -14.441 3.707 14.771 1.00 91.69 98 PHE A CA 1
ATOM 771 C C . PHE A 1 98 ? -14.202 2.353 14.123 1.00 91.69 98 PHE A C 1
ATOM 773 O O . PHE A 1 98 ? -13.090 2.070 13.673 1.00 91.69 98 PHE A O 1
ATOM 780 N N . VAL A 1 99 ? -15.236 1.521 14.057 1.00 92.50 99 VAL A N 1
ATOM 781 C CA . VAL A 1 99 ? -15.135 0.154 13.545 1.00 92.50 99 VAL A CA 1
ATOM 782 C C . VAL A 1 99 ? -16.233 -0.112 12.533 1.00 92.50 99 VAL A C 1
ATOM 784 O O . VAL A 1 99 ? -17.387 0.260 12.719 1.00 92.50 99 VAL A O 1
ATOM 787 N N . GLU A 1 100 ? -15.855 -0.781 11.456 1.00 89.19 100 GLU A N 1
ATOM 788 C CA . GLU A 1 100 ? -16.770 -1.240 10.422 1.00 89.19 100 GLU A CA 1
ATOM 789 C C . GLU A 1 100 ? -16.482 -2.703 10.080 1.00 89.19 100 GLU A C 1
ATOM 791 O O . GLU A 1 100 ? -15.338 -3.154 10.227 1.00 89.19 100 GLU A O 1
ATOM 796 N N . PRO A 1 101 ? -17.497 -3.450 9.613 1.00 89.25 101 PRO A N 1
ATOM 797 C CA . PRO A 1 101 ? -17.278 -4.781 9.073 1.00 89.25 101 PRO A CA 1
ATOM 798 C C . PRO A 1 101 ? -16.381 -4.722 7.827 1.00 89.25 101 PRO A C 1
ATOM 800 O O . PRO A 1 101 ? -16.394 -3.755 7.056 1.00 89.25 101 PRO A O 1
ATOM 803 N N . LEU A 1 102 ? -15.600 -5.779 7.642 1.00 87.38 102 LEU A N 1
ATOM 804 C CA . LEU A 1 102 ? -14.728 -6.020 6.501 1.00 87.38 102 LEU A CA 1
ATOM 805 C C . LEU A 1 102 ? -15.054 -7.417 5.967 1.00 87.38 102 LEU A C 1
ATOM 807 O O . LEU A 1 102 ? -14.825 -8.401 6.661 1.00 87.38 102 LEU A O 1
ATOM 811 N N . ASP A 1 103 ? -15.630 -7.481 4.769 1.00 83.94 103 ASP A N 1
ATOM 812 C CA . ASP A 1 103 ? -16.130 -8.717 4.145 1.00 83.94 103 ASP A CA 1
ATOM 813 C C . ASP A 1 103 ? -15.228 -9.140 2.976 1.00 83.94 103 ASP A C 1
ATOM 815 O O . ASP A 1 103 ? -15.636 -9.199 1.819 1.00 83.94 103 ASP A O 1
ATOM 819 N N . ALA A 1 104 ? -13.939 -9.290 3.267 1.00 84.38 104 ALA A N 1
ATOM 820 C CA . ALA A 1 104 ? -12.914 -9.655 2.295 1.00 84.38 104 ALA A CA 1
ATOM 821 C C . ALA A 1 104 ? -11.792 -10.431 2.997 1.00 84.38 104 ALA A C 1
ATOM 823 O O . ALA A 1 104 ? -11.812 -10.582 4.219 1.00 84.38 104 ALA A O 1
ATOM 824 N N . HIS A 1 105 ? -10.788 -10.849 2.228 1.00 87.38 105 HIS A N 1
ATOM 825 C CA . HIS A 1 105 ? -9.504 -11.344 2.728 1.00 87.38 105 HIS A CA 1
ATOM 826 C C . HIS A 1 105 ? -8.370 -10.452 2.231 1.00 87.38 105 HIS A C 1
ATOM 828 O O . HIS A 1 105 ? -8.504 -9.791 1.195 1.00 87.38 105 HIS A O 1
ATOM 834 N N . LEU A 1 106 ? -7.251 -10.434 2.9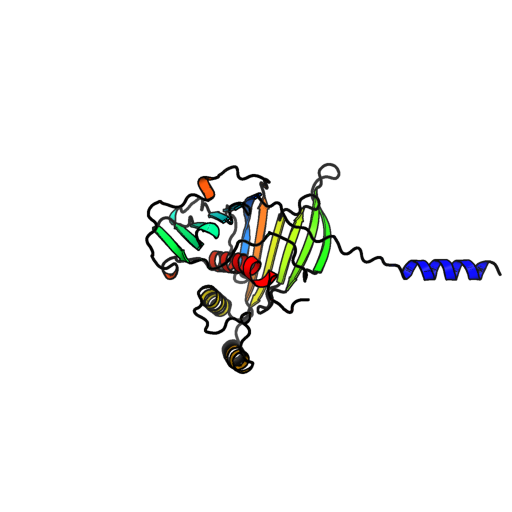51 1.00 91.12 106 LEU A N 1
ATOM 835 C CA . LEU A 1 106 ? -6.065 -9.725 2.512 1.00 91.12 106 LEU A CA 1
ATOM 836 C C . LEU A 1 106 ? -5.444 -10.460 1.332 1.00 91.12 106 LEU A C 1
ATOM 838 O O . LEU A 1 106 ? -5.028 -11.615 1.430 1.00 91.12 106 LEU A O 1
ATOM 842 N N . ASN A 1 107 ? -5.327 -9.762 0.209 1.00 89.81 107 ASN A N 1
ATOM 843 C CA . ASN A 1 107 ? -4.731 -10.346 -0.974 1.00 89.81 107 ASN A CA 1
ATOM 844 C C . ASN A 1 107 ? -3.203 -10.214 -0.964 1.00 89.81 107 ASN A C 1
ATOM 846 O O . ASN A 1 107 ? -2.673 -9.175 -0.547 1.00 89.81 107 ASN A O 1
ATOM 850 N N . PRO A 1 108 ? -2.461 -11.222 -1.475 1.00 92.50 108 PRO A N 1
ATOM 851 C CA . PRO A 1 108 ? -1.019 -11.129 -1.650 1.00 92.50 108 PRO A CA 1
ATOM 852 C C . PRO A 1 108 ? -0.634 -9.870 -2.425 1.00 92.50 108 PRO A C 1
ATOM 854 O O . PRO A 1 108 ? -1.171 -9.592 -3.506 1.00 92.50 108 PRO A O 1
ATOM 857 N N . TYR A 1 109 ? 0.332 -9.109 -1.917 1.00 92.69 109 TYR A N 1
ATOM 858 C CA . TYR A 1 109 ? 0.818 -7.922 -2.607 1.00 92.69 109 TYR A CA 1
ATOM 859 C C . TYR A 1 109 ? 1.679 -8.346 -3.812 1.00 92.69 109 TYR A C 1
ATOM 861 O O . TYR A 1 109 ? 2.845 -8.705 -3.684 1.00 92.69 109 TYR A O 1
ATOM 869 N N . CYS A 1 110 ? 1.102 -8.324 -5.014 1.00 92.31 110 CYS A N 1
ATOM 870 C CA . CYS A 1 110 ? 1.748 -8.802 -6.247 1.00 92.31 110 CYS A CA 1
ATOM 871 C C . CYS A 1 110 ? 1.443 -7.913 -7.439 1.00 92.31 110 CYS A C 1
ATOM 873 O O . CYS A 1 110 ? 0.364 -7.321 -7.511 1.00 92.31 110 CYS A O 1
ATOM 875 N N . ILE A 1 111 ? 2.340 -7.939 -8.424 1.00 91.75 111 ILE A N 1
ATOM 876 C CA . ILE A 1 111 ? 2.114 -7.326 -9.731 1.00 91.75 111 ILE A CA 1
ATOM 877 C C . ILE A 1 111 ? 0.956 -8.043 -10.434 1.00 91.75 111 ILE A C 1
ATOM 879 O O . ILE A 1 111 ? 1.035 -9.231 -10.740 1.00 91.75 111 ILE A O 1
ATOM 883 N N . GLY A 1 112 ? -0.121 -7.310 -10.703 1.00 85.62 112 GLY A N 1
ATOM 884 C CA . GLY A 1 112 ? -1.317 -7.816 -11.382 1.00 85.62 112 GLY A CA 1
ATOM 885 C C . GLY A 1 112 ? -1.049 -8.394 -12.780 1.00 85.62 112 GLY A C 1
ATOM 886 O O . GLY A 1 112 ? -0.153 -7.961 -13.516 1.00 85.62 112 GLY A O 1
ATOM 887 N N . LYS A 1 113 ? -1.860 -9.376 -13.185 1.00 85.56 113 LYS A N 1
ATOM 888 C CA . LYS A 1 113 ? -1.722 -10.080 -14.474 1.00 85.56 113 LYS A CA 1
ATOM 889 C C . LYS A 1 113 ? -1.900 -9.177 -15.698 1.00 85.56 113 LYS A C 1
ATOM 891 O O . LYS A 1 113 ? -1.223 -9.398 -16.696 1.00 85.56 113 LYS A O 1
ATOM 896 N N . ASN A 1 114 ? -2.678 -8.105 -15.591 1.00 83.81 114 ASN A N 1
ATOM 897 C CA . ASN A 1 114 ? -2.874 -7.103 -16.646 1.00 83.81 114 ASN A CA 1
ATOM 898 C C . ASN A 1 114 ? -1.829 -5.962 -16.636 1.00 83.81 114 ASN A C 1
ATOM 900 O O . ASN A 1 114 ? -1.889 -5.055 -17.464 1.00 83.81 114 ASN A O 1
ATOM 904 N N . ALA A 1 115 ? -0.854 -5.990 -15.718 1.00 90.19 115 ALA A N 1
ATOM 905 C CA . ALA A 1 115 ? 0.186 -4.967 -15.650 1.00 90.19 115 ALA A CA 1
ATOM 906 C C . ALA A 1 115 ? 1.055 -4.942 -16.915 1.00 90.19 115 ALA A C 1
ATOM 908 O O . ALA A 1 115 ? 1.548 -5.988 -17.352 1.00 90.19 115 ALA A O 1
ATOM 909 N N . THR A 1 116 ? 1.316 -3.742 -17.429 1.00 91.94 116 THR A N 1
ATOM 910 C CA . THR A 1 116 ? 2.246 -3.487 -18.535 1.00 91.94 116 THR A CA 1
ATOM 911 C C . THR A 1 116 ? 3.629 -3.157 -17.987 1.00 91.94 116 THR A C 1
ATOM 913 O O . THR A 1 116 ? 3.772 -2.221 -17.199 1.00 91.94 116 THR A O 1
ATOM 916 N N . PHE A 1 117 ? 4.655 -3.896 -18.409 1.00 94.00 117 PHE A N 1
ATOM 917 C CA . PHE A 1 117 ? 6.037 -3.602 -18.031 1.00 94.00 117 PHE A CA 1
ATOM 918 C C . PHE A 1 117 ? 6.494 -2.292 -18.676 1.00 94.00 117 PHE A C 1
ATOM 920 O O . PHE A 1 117 ? 6.420 -2.139 -19.894 1.00 94.00 117 PHE A O 1
ATOM 927 N N . LEU A 1 118 ? 6.968 -1.349 -17.864 1.00 94.31 118 LEU A N 1
ATOM 928 C CA . LEU A 1 118 ? 7.468 -0.059 -18.341 1.00 94.31 118 LEU A CA 1
ATOM 929 C C . LEU A 1 118 ? 8.985 -0.057 -18.533 1.00 94.31 118 LEU A C 1
ATOM 931 O O . LEU A 1 118 ? 9.490 0.669 -19.386 1.00 94.31 118 LEU A O 1
ATOM 935 N N . GLY A 1 119 ? 9.714 -0.842 -17.737 1.00 94.12 119 GLY A N 1
ATOM 936 C CA . GLY A 1 119 ? 11.167 -0.927 -17.819 1.00 94.12 119 GLY A CA 1
ATOM 937 C C . GLY A 1 119 ? 11.843 -1.284 -16.499 1.00 94.12 119 GLY A C 1
ATOM 938 O O . GLY A 1 119 ? 11.207 -1.415 -15.451 1.00 94.12 119 GLY A O 1
ATOM 939 N N . GLU A 1 120 ? 13.163 -1.430 -16.572 1.00 95.69 120 GLU A N 1
ATOM 940 C CA . GLU A 1 120 ? 14.055 -1.659 -15.436 1.00 95.69 120 GLU A CA 1
ATOM 941 C C . GLU A 1 120 ? 15.085 -0.526 -15.374 1.00 95.69 120 GLU A C 1
ATOM 943 O O . GLU A 1 120 ? 15.589 -0.087 -16.409 1.00 95.69 120 GLU A O 1
ATOM 948 N N . PHE A 1 121 ? 15.395 -0.038 -14.176 1.00 94.50 121 PHE A N 1
ATOM 949 C CA . PHE A 1 121 ? 16.390 1.014 -13.975 1.00 94.50 121 PHE A CA 1
ATOM 950 C C . PHE A 1 121 ? 17.162 0.802 -12.672 1.00 94.50 121 PHE A C 1
ATOM 952 O O . PHE A 1 121 ? 16.648 0.209 -11.727 1.00 94.50 121 PHE A O 1
ATOM 959 N N . GLY A 1 122 ? 18.408 1.275 -12.630 1.00 93.69 122 GLY A N 1
ATOM 960 C CA . GLY A 1 122 ? 19.224 1.297 -11.416 1.00 93.69 122 GLY A CA 1
ATOM 961 C C . GLY A 1 122 ? 19.103 2.638 -10.693 1.00 93.69 122 GLY A C 1
ATOM 962 O O . GLY A 1 122 ? 19.132 3.684 -11.341 1.00 93.69 122 GLY A O 1
ATOM 963 N N . ALA A 1 123 ? 19.001 2.618 -9.367 1.00 91.00 123 ALA A N 1
ATOM 964 C CA . ALA A 1 123 ? 19.076 3.802 -8.516 1.00 91.00 123 ALA A CA 1
ATOM 965 C C . ALA A 1 123 ? 20.201 3.643 -7.485 1.00 91.00 123 ALA A C 1
ATOM 967 O O . ALA A 1 123 ? 20.369 2.575 -6.904 1.00 91.00 123 ALA A O 1
ATOM 968 N N . GLY A 1 124 ? 20.971 4.708 -7.249 1.00 90.44 124 GLY A N 1
ATOM 969 C CA . GLY A 1 124 ? 22.120 4.704 -6.337 1.00 90.44 124 GLY A CA 1
ATOM 970 C C . GLY A 1 124 ? 23.478 4.665 -7.048 1.00 90.44 124 GLY A C 1
ATOM 971 O O . GLY A 1 124 ? 23.583 4.880 -8.255 1.00 90.44 124 GLY A O 1
ATOM 972 N N . LEU A 1 125 ? 24.548 4.445 -6.278 1.00 88.62 125 LEU A N 1
ATOM 973 C CA . LEU A 1 125 ? 25.928 4.443 -6.783 1.00 88.62 125 LEU A CA 1
ATOM 974 C C . LEU A 1 125 ? 26.255 3.141 -7.536 1.00 88.62 125 LEU A C 1
ATOM 976 O O . LEU A 1 125 ? 25.746 2.097 -7.153 1.00 88.62 125 LEU A O 1
ATOM 980 N N . PRO A 1 126 ? 27.182 3.118 -8.513 1.00 84.00 126 PRO A N 1
ATOM 981 C CA . PRO A 1 126 ? 27.436 1.942 -9.365 1.00 84.00 126 PRO A CA 1
ATOM 982 C C . PRO A 1 126 ? 27.715 0.598 -8.662 1.00 84.00 126 PRO A C 1
ATOM 984 O O . PRO A 1 126 ? 27.539 -0.449 -9.274 1.00 84.00 126 PRO A O 1
ATOM 987 N N . ARG A 1 127 ? 28.166 0.603 -7.400 1.00 88.44 127 ARG A N 1
ATOM 988 C CA . ARG A 1 127 ? 28.440 -0.613 -6.603 1.00 88.44 127 ARG A CA 1
ATOM 989 C C . ARG A 1 127 ? 27.412 -0.906 -5.510 1.00 88.44 127 ARG A C 1
ATOM 991 O O . ARG A 1 127 ? 27.456 -1.970 -4.909 1.00 88.44 127 ARG A O 1
ATOM 998 N N . HIS A 1 128 ? 26.529 0.046 -5.241 1.00 89.19 128 HIS A N 1
ATOM 999 C CA . HIS A 1 128 ? 25.517 -0.023 -4.183 1.00 89.19 128 HIS A CA 1
ATOM 1000 C C . HIS A 1 128 ? 24.116 0.258 -4.732 1.00 89.19 128 HIS A C 1
ATOM 1002 O O . HIS A 1 128 ? 23.178 0.479 -3.974 1.00 89.19 128 HIS A O 1
ATOM 1008 N N . GLY A 1 129 ? 24.005 0.332 -6.056 1.00 88.00 129 GLY A N 1
ATOM 1009 C CA . GLY A 1 129 ? 22.784 0.669 -6.743 1.00 88.00 129 GLY A CA 1
ATOM 1010 C C . GLY A 1 129 ? 21.843 -0.515 -6.695 1.00 88.00 129 GLY A C 1
ATOM 1011 O O . GLY A 1 129 ? 22.250 -1.653 -6.921 1.00 88.00 129 GLY A O 1
ATOM 1012 N N . GLN A 1 130 ? 20.586 -0.231 -6.404 1.00 92.94 130 GLN A N 1
ATOM 1013 C CA . GLN A 1 130 ? 19.523 -1.211 -6.465 1.00 92.94 130 GLN A CA 1
ATOM 1014 C C . GLN A 1 130 ? 18.855 -1.117 -7.829 1.00 92.94 130 GLN A C 1
ATOM 1016 O O . GLN A 1 130 ? 18.702 -0.034 -8.394 1.00 92.94 130 GLN A O 1
ATOM 1021 N N . TYR A 1 131 ? 18.475 -2.265 -8.374 1.00 94.94 131 TYR A N 1
ATOM 1022 C CA . TYR A 1 131 ? 17.680 -2.310 -9.590 1.00 94.94 131 TYR A CA 1
ATOM 1023 C C . TYR A 1 131 ? 16.203 -2.368 -9.229 1.00 94.94 131 TYR A C 1
ATOM 1025 O O . TYR A 1 131 ? 15.793 -3.081 -8.310 1.00 94.94 131 TYR A O 1
ATOM 1033 N N . HIS A 1 132 ? 15.405 -1.644 -9.999 1.00 96.00 132 HIS A N 1
ATOM 1034 C CA . HIS A 1 132 ? 13.971 -1.532 -9.820 1.00 96.00 132 HIS A CA 1
ATOM 1035 C C . HIS A 1 132 ? 13.252 -1.813 -11.129 1.00 96.00 132 HIS A C 1
ATOM 1037 O O . HIS A 1 132 ? 13.777 -1.540 -12.209 1.00 96.00 132 HIS A O 1
ATOM 1043 N N . ARG A 1 133 ? 12.031 -2.332 -11.031 1.00 96.44 133 ARG A N 1
ATOM 1044 C CA . ARG A 1 133 ? 11.154 -2.599 -12.174 1.00 96.44 133 ARG A CA 1
ATOM 1045 C C . ARG A 1 133 ? 9.881 -1.794 -12.038 1.00 96.44 133 ARG A C 1
ATOM 1047 O O . ARG A 1 133 ? 9.282 -1.778 -10.967 1.00 96.44 133 ARG A O 1
ATOM 1054 N N . ALA A 1 134 ? 9.471 -1.158 -13.127 1.00 96.31 134 ALA A N 1
ATOM 1055 C CA . ALA A 1 134 ? 8.268 -0.349 -13.179 1.00 96.31 134 ALA A CA 1
ATOM 1056 C C . ALA A 1 134 ? 7.178 -1.035 -14.008 1.00 96.31 134 ALA A C 1
ATOM 1058 O O . ALA A 1 134 ? 7.440 -1.588 -15.079 1.00 96.31 134 ALA A O 1
ATOM 1059 N N . TRP A 1 135 ? 5.948 -0.947 -13.520 1.00 95.00 135 TRP A N 1
ATOM 1060 C CA . TRP A 1 135 ? 4.755 -1.543 -14.105 1.00 95.00 135 TRP A CA 1
ATOM 1061 C C . TRP A 1 135 ? 3.627 -0.522 -14.104 1.00 95.00 135 TRP A C 1
ATOM 1063 O O . TRP A 1 135 ? 3.468 0.185 -13.113 1.00 95.00 135 TRP A O 1
ATOM 1073 N N . SER A 1 136 ? 2.829 -0.449 -15.171 1.00 92.88 136 SER A N 1
ATOM 1074 C CA . SER A 1 136 ? 1.591 0.336 -15.173 1.00 92.88 136 SER A CA 1
ATOM 1075 C C . SER A 1 136 ? 0.345 -0.527 -15.234 1.00 92.88 136 SER A C 1
ATOM 1077 O O . SER A 1 136 ? 0.326 -1.548 -15.919 1.00 92.88 136 SER A O 1
ATOM 1079 N N . TYR A 1 137 ? -0.710 -0.035 -14.601 1.00 88.25 137 TYR A N 1
ATOM 1080 C CA . TYR A 1 137 ? -2.038 -0.620 -14.558 1.00 88.25 137 TYR A CA 1
ATOM 1081 C C . TYR A 1 137 ? -3.039 0.444 -14.962 1.00 88.25 137 TYR A C 1
ATOM 1083 O O . TYR A 1 137 ? -2.946 1.594 -14.515 1.00 88.25 137 TYR A O 1
ATOM 1091 N N . ASP A 1 138 ? -4.019 0.028 -15.746 1.00 82.69 138 ASP A N 1
ATOM 1092 C CA . ASP A 1 138 ? -5.250 0.779 -15.885 1.00 82.69 138 ASP A CA 1
ATOM 1093 C C . ASP A 1 138 ? -6.221 0.247 -14.833 1.00 82.69 138 ASP A C 1
ATOM 1095 O O . ASP A 1 138 ? -6.511 -0.950 -14.770 1.00 82.69 138 ASP A O 1
ATOM 1099 N N . ILE A 1 139 ? -6.676 1.135 -13.955 1.00 74.75 139 ILE A N 1
ATOM 1100 C CA . ILE A 1 139 ? -7.654 0.792 -12.928 1.00 74.75 139 ILE A CA 1
ATOM 1101 C C . ILE A 1 139 ? -9.017 0.811 -13.612 1.00 74.75 139 ILE A C 1
ATOM 1103 O O . ILE A 1 139 ? -9.573 1.874 -13.886 1.00 74.75 139 ILE A O 1
ATOM 1107 N N . PHE A 1 140 ? -9.537 -0.374 -13.928 1.00 64.44 140 PHE A N 1
ATOM 1108 C CA . PHE A 1 140 ? -10.833 -0.525 -14.582 1.00 64.44 140 PHE A CA 1
ATOM 1109 C C . PHE A 1 140 ? -11.925 0.241 -13.806 1.00 64.44 140 PHE A C 1
ATOM 1111 O O . PHE A 1 140 ? -11.917 0.260 -12.580 1.00 64.44 140 PHE A O 1
ATOM 1118 N N . MET A 1 141 ? -12.840 0.887 -14.541 1.00 62.75 141 MET A N 1
ATOM 1119 C CA . MET A 1 141 ? -13.916 1.805 -14.096 1.00 62.75 141 MET A CA 1
ATOM 1120 C C . MET A 1 141 ? -13.563 3.276 -13.891 1.00 62.75 141 MET A C 1
ATOM 1122 O O . MET A 1 141 ? -14.431 4.132 -14.079 1.00 62.75 141 MET A O 1
ATOM 1126 N N . PHE A 1 142 ? -12.312 3.610 -13.595 1.00 66.88 142 PHE A N 1
ATOM 1127 C CA . PHE A 1 142 ? -11.909 5.003 -13.447 1.00 66.88 142 PHE A CA 1
ATOM 1128 C C . PHE A 1 142 ? -10.809 5.342 -14.453 1.00 66.88 142 PHE A C 1
ATOM 1130 O O . PHE A 1 142 ? -9.987 4.495 -14.780 1.00 66.88 142 PHE A O 1
ATOM 1137 N N . PRO A 1 143 ? -10.708 6.586 -14.953 1.00 74.94 143 PRO A N 1
ATOM 1138 C CA . PRO A 1 143 ? -9.553 7.002 -15.747 1.00 74.94 143 PRO A CA 1
ATOM 1139 C C . PRO A 1 143 ? -8.319 7.201 -14.840 1.00 74.94 143 PRO A C 1
ATOM 1141 O O . PRO A 1 143 ? -7.617 8.208 -14.959 1.00 74.94 143 PRO A O 1
ATOM 1144 N N . LEU A 1 144 ? -8.107 6.310 -13.863 1.00 79.56 144 LEU A N 1
ATOM 1145 C CA . LEU A 1 144 ? -6.936 6.280 -13.001 1.00 79.56 144 LEU A CA 1
ATOM 1146 C C . LEU A 1 144 ? -5.901 5.372 -13.665 1.00 79.56 144 LEU A C 1
ATOM 1148 O O . LEU A 1 144 ? -6.180 4.224 -14.012 1.00 79.56 144 LEU A O 1
ATOM 1152 N N . ARG A 1 145 ? -4.685 5.886 -13.790 1.00 86.94 145 ARG A N 1
ATOM 1153 C CA . ARG A 1 145 ? -3.528 5.093 -14.169 1.00 86.94 145 ARG A CA 1
ATOM 1154 C C . ARG A 1 145 ? -2.611 4.974 -12.972 1.00 86.94 145 ARG A C 1
ATOM 1156 O O . ARG A 1 145 ? -2.292 5.967 -12.314 1.00 86.94 145 ARG A O 1
ATOM 1163 N N . HIS A 1 146 ? -2.220 3.745 -12.688 1.00 89.31 146 HIS A N 1
ATOM 1164 C CA . HIS A 1 146 ? -1.347 3.418 -11.581 1.00 89.31 146 HIS A CA 1
ATOM 1165 C C . HIS A 1 146 ? 0.005 2.951 -12.111 1.00 89.31 146 HIS A C 1
ATOM 1167 O O . HIS A 1 146 ? 0.060 2.164 -13.050 1.00 89.31 146 HIS A O 1
ATOM 1173 N N . THR A 1 147 ? 1.088 3.420 -11.507 1.00 93.56 147 THR A N 1
ATOM 1174 C CA . THR A 1 147 ? 2.450 2.969 -11.767 1.00 93.56 147 THR A CA 1
ATOM 1175 C C . THR A 1 147 ? 3.032 2.440 -10.470 1.00 93.56 147 THR A C 1
ATOM 1177 O O . THR A 1 147 ? 3.144 3.190 -9.503 1.00 93.56 147 THR A O 1
ATOM 1180 N N . LEU A 1 148 ? 3.444 1.178 -10.477 1.00 94.81 148 LEU A N 1
ATOM 1181 C CA . LEU A 1 148 ? 4.136 0.521 -9.378 1.00 94.81 148 LEU A CA 1
ATOM 1182 C C . LEU A 1 148 ? 5.606 0.336 -9.744 1.00 94.81 148 LEU A C 1
ATOM 1184 O O . LEU A 1 148 ? 5.923 -0.218 -10.796 1.00 94.81 148 LEU A O 1
ATOM 1188 N N . VAL A 1 149 ? 6.494 0.750 -8.854 1.00 96.50 149 VAL A N 1
ATOM 1189 C CA . VAL A 1 149 ? 7.927 0.482 -8.911 1.00 96.50 149 VAL A CA 1
ATOM 1190 C C . VAL A 1 149 ? 8.278 -0.447 -7.762 1.00 96.50 149 VAL A C 1
ATOM 1192 O O . VAL A 1 149 ? 8.048 -0.102 -6.605 1.00 96.50 149 VAL A O 1
ATOM 1195 N N . VAL A 1 150 ? 8.876 -1.593 -8.077 1.00 97.06 150 VAL A N 1
ATOM 1196 C CA . VAL A 1 150 ? 9.319 -2.581 -7.085 1.00 97.06 150 VAL A CA 1
ATOM 1197 C C . VAL A 1 150 ? 10.824 -2.812 -7.138 1.00 97.06 150 VAL A C 1
ATOM 1199 O O . VAL A 1 150 ? 11.454 -2.613 -8.182 1.00 97.06 150 VAL A O 1
ATOM 1202 N N . SER A 1 151 ? 11.411 -3.277 -6.034 1.00 96.56 151 SER A N 1
ATOM 1203 C CA . SER A 1 151 ? 12.778 -3.797 -6.024 1.00 96.56 151 SER A CA 1
ATOM 1204 C C . SER A 1 151 ? 12.883 -5.056 -6.887 1.00 96.56 151 SER A C 1
ATOM 1206 O O . SER A 1 151 ? 11.988 -5.900 -6.909 1.00 96.56 151 SER A O 1
ATOM 1208 N N . LYS A 1 152 ? 13.987 -5.196 -7.626 1.00 94.62 152 LYS A N 1
ATOM 1209 C CA . LYS A 1 152 ? 14.210 -6.349 -8.509 1.00 94.62 152 LYS A CA 1
ATOM 1210 C C . LYS A 1 152 ? 14.388 -7.660 -7.738 1.00 94.62 152 LYS A C 1
ATOM 1212 O O . LYS A 1 152 ? 13.991 -8.703 -8.246 1.00 94.62 152 LYS A O 1
ATOM 1217 N N . GLU A 1 153 ? 15.004 -7.602 -6.558 1.00 92.81 153 GLU A N 1
ATOM 1218 C CA . GLU A 1 153 ? 15.391 -8.785 -5.777 1.00 92.81 153 GLU A CA 1
ATOM 1219 C C . GLU A 1 153 ? 14.239 -9.349 -4.942 1.00 92.81 153 GLU A C 1
ATOM 1221 O O . GLU A 1 153 ? 14.041 -10.560 -4.920 1.00 92.81 153 GLU A O 1
ATOM 1226 N N . HIS A 1 154 ? 13.458 -8.478 -4.297 1.00 94.75 154 HIS A N 1
ATOM 1227 C CA . HIS A 1 154 ? 12.435 -8.885 -3.326 1.00 94.75 154 HIS A CA 1
A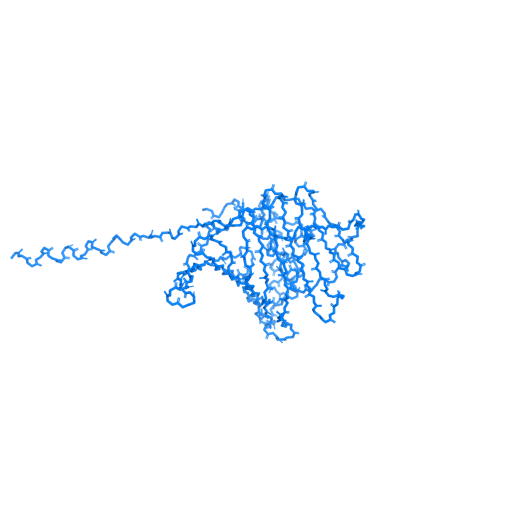TOM 1228 C C . HIS A 1 154 ? 11.019 -8.451 -3.701 1.00 94.75 154 HIS A C 1
ATOM 1230 O O . HIS A 1 154 ? 10.089 -8.720 -2.953 1.00 94.75 154 HIS A O 1
ATOM 1236 N N . CYS A 1 155 ? 10.835 -7.766 -4.834 1.00 96.38 155 CYS A N 1
ATOM 1237 C CA . CYS A 1 155 ? 9.539 -7.236 -5.256 1.00 96.38 155 CYS A CA 1
ATOM 1238 C C . CYS A 1 155 ? 8.878 -6.277 -4.245 1.00 96.38 155 CYS A C 1
ATOM 1240 O O . CYS A 1 155 ? 7.671 -6.053 -4.301 1.00 96.38 155 CYS A O 1
ATOM 1242 N N . LEU A 1 156 ? 9.656 -5.698 -3.327 1.00 96.62 156 LEU A N 1
ATOM 1243 C CA . LEU A 1 156 ? 9.147 -4.735 -2.353 1.00 96.62 156 LEU A CA 1
ATOM 1244 C C . LEU A 1 156 ? 8.738 -3.447 -3.076 1.00 96.62 156 LEU A C 1
ATOM 1246 O O . LEU A 1 156 ? 9.503 -2.990 -3.935 1.00 96.62 156 LEU A O 1
ATOM 1250 N N . PRO A 1 157 ? 7.580 -2.847 -2.756 1.00 96.25 157 PRO A N 1
ATOM 1251 C CA . PRO A 1 157 ? 7.180 -1.582 -3.352 1.00 96.25 157 PRO A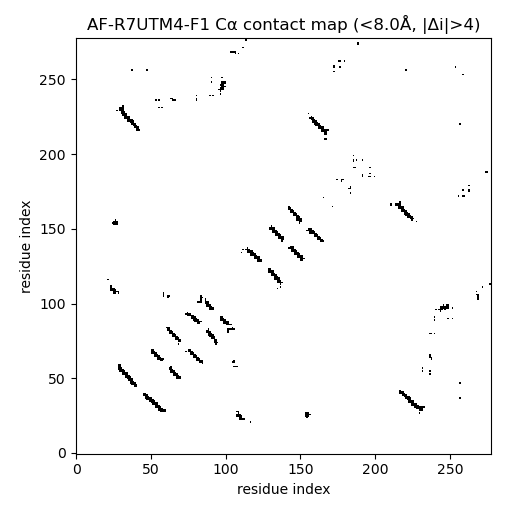 CA 1
ATOM 1252 C C . PRO A 1 157 ? 8.145 -0.484 -2.912 1.00 96.25 157 PRO A C 1
ATOM 1254 O O . PRO A 1 157 ? 8.394 -0.294 -1.729 1.00 96.25 157 PRO A O 1
ATOM 1257 N N . ILE A 1 158 ? 8.708 0.223 -3.886 1.00 96.56 158 ILE A N 1
ATOM 1258 C CA . ILE A 1 158 ? 9.611 1.362 -3.674 1.00 96.56 158 ILE A CA 1
ATOM 1259 C C . ILE A 1 158 ? 8.860 2.663 -3.911 1.00 96.56 158 ILE A C 1
ATOM 1261 O O . ILE A 1 158 ? 9.030 3.646 -3.193 1.00 96.56 158 ILE A O 1
ATOM 1265 N N . LYS A 1 159 ? 8.035 2.681 -4.957 1.00 95.25 159 LYS A N 1
ATOM 1266 C CA . LYS A 1 159 ? 7.286 3.864 -5.344 1.00 95.25 159 LYS A CA 1
ATOM 1267 C C . LYS A 1 159 ? 6.000 3.484 -6.031 1.00 95.25 159 LYS A C 1
ATOM 1269 O O . LYS A 1 159 ? 5.950 2.567 -6.847 1.00 95.25 159 LYS A O 1
ATOM 1274 N N . GLU A 1 160 ? 4.983 4.269 -5.761 1.00 93.44 160 GLU A N 1
ATOM 1275 C CA . GLU A 1 160 ? 3.662 4.091 -6.308 1.00 93.44 160 GLU A CA 1
ATOM 1276 C C . GLU A 1 160 ? 3.101 5.435 -6.726 1.00 93.44 160 GLU A C 1
ATOM 1278 O O . GLU A 1 160 ? 3.075 6.390 -5.954 1.00 93.44 160 GLU A O 1
ATOM 1283 N N . VAL A 1 161 ? 2.644 5.521 -7.967 1.00 90.69 161 VAL A N 1
ATOM 1284 C CA . VAL A 1 161 ? 2.066 6.747 -8.507 1.00 90.69 161 VAL A CA 1
ATOM 1285 C C . VAL A 1 161 ? 0.701 6.420 -9.066 1.00 90.69 161 VAL A C 1
ATOM 1287 O O . VAL A 1 161 ? 0.588 5.689 -10.040 1.00 90.69 161 VAL A O 1
ATOM 1290 N N . THR A 1 162 ? -0.343 6.981 -8.474 1.00 87.62 162 THR A N 1
ATOM 1291 C CA . THR A 1 162 ? -1.696 6.925 -9.026 1.00 87.62 162 THR A CA 1
ATOM 1292 C C . THR A 1 162 ? -2.053 8.305 -9.520 1.00 87.62 162 THR A C 1
ATOM 1294 O O . THR A 1 162 ? -2.061 9.258 -8.744 1.00 87.62 162 THR A O 1
ATOM 1297 N N . TYR A 1 163 ? -2.356 8.432 -10.803 1.00 85.56 163 TYR A N 1
ATOM 1298 C CA . TYR A 1 163 ? -2.770 9.703 -11.366 1.00 85.56 163 TYR A CA 1
ATOM 1299 C C . TYR A 1 163 ? -4.056 9.568 -12.159 1.00 85.56 163 TYR A C 1
ATOM 1301 O O . TYR A 1 163 ? -4.363 8.519 -12.722 1.00 85.56 163 TYR A O 1
ATOM 1309 N N . SER A 1 164 ? -4.812 10.656 -12.219 1.00 82.06 164 SER A N 1
ATOM 1310 C CA . SER A 1 164 ? -6.008 10.721 -13.044 1.00 82.06 164 SER A CA 1
ATOM 1311 C C . SER A 1 164 ? -6.347 12.133 -13.454 1.00 82.06 164 SER A C 1
ATOM 1313 O O . SER A 1 164 ? -6.015 13.103 -12.771 1.00 82.06 164 SER A O 1
ATOM 1315 N N . LEU A 1 165 ? -7.037 12.224 -14.586 1.00 76.31 165 LEU A N 1
ATOM 1316 C CA . LEU A 1 165 ? -7.673 13.433 -15.072 1.00 76.31 165 LEU A CA 1
ATOM 1317 C C . LEU A 1 165 ? -9.170 13.291 -14.821 1.00 76.31 165 LEU A C 1
ATOM 1319 O O . LEU A 1 165 ? -9.893 12.685 -15.611 1.00 76.31 165 LEU A O 1
ATOM 1323 N N . ILE A 1 166 ? -9.628 13.843 -13.702 1.00 70.94 166 ILE A N 1
ATOM 1324 C CA . ILE A 1 166 ? -11.020 13.734 -13.280 1.00 70.94 166 ILE A CA 1
ATOM 1325 C C . ILE A 1 166 ? -11.691 15.081 -13.500 1.00 70.94 166 ILE A C 1
ATOM 1327 O O . ILE A 1 166 ? -11.259 16.111 -12.980 1.00 70.94 166 ILE A O 1
ATOM 1331 N N . GLN A 1 167 ? -12.781 15.095 -14.258 1.00 66.19 167 GLN A N 1
ATOM 1332 C CA . GLN A 1 167 ? -13.673 16.248 -14.267 1.00 66.19 167 GLN A CA 1
ATOM 1333 C C . GLN A 1 167 ? -14.522 16.196 -12.983 1.00 66.19 167 GLN A C 1
ATOM 1335 O O . GLN A 1 167 ? -15.176 15.192 -12.725 1.00 66.19 167 GLN A O 1
ATOM 1340 N N . ASN A 1 168 ? -14.477 17.254 -12.162 1.00 68.75 168 ASN A N 1
ATOM 1341 C CA . ASN A 1 168 ? -15.157 17.345 -10.857 1.00 68.75 168 ASN A CA 1
ATOM 1342 C C . ASN A 1 168 ? -14.727 16.278 -9.813 1.00 68.75 168 ASN A C 1
ATOM 1344 O O . ASN A 1 168 ? -15.480 15.369 -9.465 1.00 68.75 168 ASN A O 1
ATOM 1348 N N . SER A 1 169 ? -13.516 16.427 -9.261 1.00 65.69 169 SER A N 1
ATOM 1349 C CA . SER A 1 169 ? -12.919 15.483 -8.298 1.00 65.69 169 SER A CA 1
ATOM 1350 C C . SER A 1 169 ? -13.764 15.219 -7.045 1.00 65.69 169 SER A C 1
ATOM 1352 O O . SER A 1 169 ? -13.812 14.090 -6.575 1.00 65.69 169 SER A O 1
ATOM 1354 N N . ARG A 1 170 ? -14.486 16.220 -6.522 1.00 65.94 170 ARG A N 1
ATOM 1355 C CA . ARG A 1 170 ? -15.352 16.040 -5.344 1.00 65.94 170 ARG A CA 1
ATOM 1356 C C . ARG A 1 170 ? -16.457 15.020 -5.607 1.00 65.94 170 ARG A C 1
ATOM 1358 O O . ARG A 1 170 ? -16.722 14.176 -4.760 1.00 65.94 170 ARG A O 1
ATOM 1365 N N . HIS A 1 171 ? -17.106 15.110 -6.767 1.00 66.31 171 HIS A N 1
ATOM 1366 C CA . HIS A 1 171 ? -18.171 14.178 -7.122 1.00 66.31 171 HIS A CA 1
ATOM 1367 C C . HIS A 1 171 ? -17.622 12.761 -7.307 1.00 66.31 171 HIS A C 1
ATOM 1369 O O . HIS A 1 171 ? -18.205 11.808 -6.806 1.00 66.31 171 HIS A O 1
ATOM 1375 N N . PHE A 1 172 ? -16.451 12.639 -7.937 1.00 67.88 172 PHE A N 1
ATOM 1376 C CA . PHE A 1 172 ? -15.746 11.366 -8.047 1.00 67.88 172 PHE A CA 1
ATOM 1377 C C . PHE A 1 172 ? -15.451 10.742 -6.679 1.00 67.88 172 PHE A C 1
ATOM 1379 O O . PHE A 1 172 ? -15.800 9.588 -6.464 1.00 67.88 172 PHE A O 1
ATOM 1386 N N . PHE A 1 173 ? -14.862 11.498 -5.745 1.00 66.88 173 PHE A N 1
ATOM 1387 C CA . PHE A 1 173 ? -14.510 10.962 -4.428 1.00 66.88 173 PHE A CA 1
ATOM 1388 C C . PHE A 1 173 ? -15.735 10.584 -3.611 1.00 66.88 173 PHE A C 1
ATOM 1390 O O . PHE A 1 173 ? -15.709 9.557 -2.948 1.00 66.88 173 PHE A O 1
ATOM 1397 N N . ASN A 1 174 ? -16.812 11.363 -3.687 1.00 67.00 174 ASN A N 1
ATOM 1398 C CA . ASN A 1 174 ? -18.056 11.002 -3.017 1.00 67.00 174 ASN A CA 1
ATOM 1399 C C . ASN A 1 174 ? -18.660 9.721 -3.602 1.00 67.00 174 ASN A C 1
ATOM 1401 O O . ASN A 1 174 ? -19.117 8.881 -2.842 1.00 67.00 174 ASN A O 1
ATOM 1405 N N . ASN A 1 175 ? -18.629 9.545 -4.927 1.00 65.06 175 ASN A N 1
ATOM 1406 C CA . ASN A 1 175 ? -19.188 8.346 -5.549 1.00 65.06 175 ASN A CA 1
ATOM 1407 C C . ASN A 1 175 ? -18.348 7.100 -5.263 1.00 65.06 175 ASN A C 1
ATOM 1409 O O . ASN A 1 175 ? -18.894 6.047 -4.963 1.00 65.06 175 ASN A O 1
ATOM 1413 N N . ALA A 1 176 ? -17.025 7.220 -5.349 1.00 64.38 176 ALA A N 1
ATOM 1414 C CA . ALA A 1 176 ? -16.127 6.110 -5.072 1.00 64.38 176 ALA A CA 1
ATOM 1415 C C . ALA A 1 176 ? -16.108 5.758 -3.568 1.00 64.38 176 ALA A C 1
ATOM 1417 O O . ALA A 1 176 ? -16.021 4.586 -3.214 1.00 64.38 176 ALA A O 1
ATOM 1418 N N . TRP A 1 177 ? -16.302 6.747 -2.686 1.00 64.19 177 TRP A N 1
ATOM 1419 C CA . TRP A 1 177 ? -16.563 6.521 -1.262 1.00 64.19 177 TRP A CA 1
ATOM 1420 C C . TRP A 1 177 ? -17.881 5.777 -1.035 1.00 64.19 177 TRP A C 1
ATOM 1422 O O . TRP A 1 177 ? -17.880 4.717 -0.426 1.00 64.19 177 TRP A O 1
ATOM 1432 N N . ALA A 1 178 ? -18.986 6.283 -1.581 1.00 66.81 178 ALA A N 1
ATOM 1433 C CA . ALA A 1 178 ? -20.295 5.643 -1.482 1.00 66.81 178 ALA A CA 1
ATOM 1434 C C . ALA A 1 178 ? -20.259 4.188 -1.991 1.00 66.81 178 ALA A C 1
ATOM 1436 O O . ALA A 1 178 ? -20.816 3.291 -1.366 1.00 66.81 178 ALA A O 1
ATOM 1437 N N . TRP A 1 179 ? -1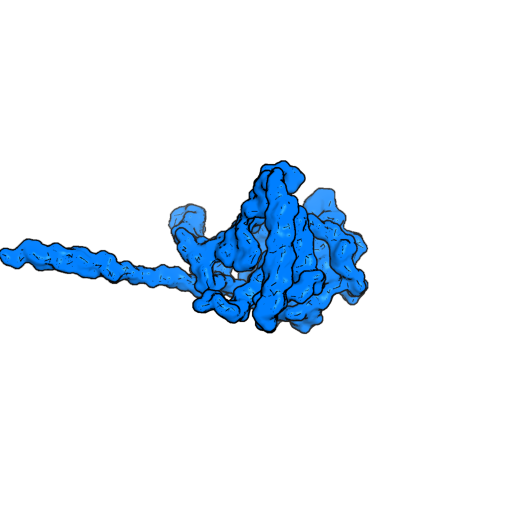9.536 3.923 -3.083 1.00 59.75 179 TRP A N 1
ATOM 1438 C CA . TRP A 1 179 ? -19.327 2.565 -3.589 1.00 59.75 179 TRP A CA 1
ATOM 1439 C C . TRP A 1 179 ? -18.598 1.666 -2.581 1.00 59.75 179 TRP A C 1
ATOM 1441 O O . TRP A 1 179 ? -19.089 0.590 -2.255 1.00 59.75 179 TRP A O 1
ATOM 1451 N N . ASN A 1 180 ? -17.497 2.145 -1.997 1.00 60.97 180 ASN A N 1
ATOM 1452 C CA . ASN A 1 180 ? -16.730 1.418 -0.981 1.00 60.97 180 ASN A CA 1
ATOM 1453 C C . ASN A 1 180 ? -17.509 1.061 0.295 1.00 60.97 180 ASN A C 1
ATOM 1455 O O . ASN A 1 180 ? -17.049 0.199 1.054 1.00 60.97 180 ASN A O 1
ATOM 1459 N N . HIS A 1 181 ? -18.609 1.765 0.558 1.00 62.75 181 HIS A N 1
ATOM 1460 C CA . HIS A 1 181 ? -19.487 1.573 1.711 1.00 62.75 181 HIS A CA 1
ATOM 1461 C C . HIS A 1 181 ? -20.810 0.882 1.335 1.00 62.75 181 HIS A C 1
ATOM 1463 O O . HIS A 1 181 ? -21.723 0.823 2.151 1.00 62.75 181 HIS A O 1
ATOM 1469 N N . GLY A 1 182 ? -20.927 0.344 0.113 1.00 62.38 182 GLY A N 1
ATOM 1470 C CA . GLY A 1 182 ? -22.136 -0.352 -0.340 1.00 62.38 182 GLY A CA 1
ATOM 1471 C C . GLY A 1 182 ? -23.352 0.566 -0.516 1.00 62.38 182 GLY A C 1
ATOM 1472 O O . GLY A 1 182 ? -24.476 0.090 -0.639 1.00 62.38 182 GLY A O 1
ATOM 1473 N N . GLU A 1 183 ? -23.155 1.887 -0.545 1.00 63.69 183 GLU A N 1
ATOM 1474 C CA . GLU A 1 183 ? -24.230 2.866 -0.749 1.00 63.69 183 GLU A CA 1
ATOM 1475 C C . GLU A 1 183 ? -24.635 2.981 -2.228 1.00 63.69 183 GLU A C 1
ATOM 1477 O O . GLU A 1 183 ? -25.676 3.558 -2.553 1.00 63.69 183 GLU A O 1
ATOM 1482 N N . PHE A 1 184 ? -23.823 2.437 -3.145 1.00 55.16 184 PHE A N 1
ATOM 1483 C CA . PHE A 1 184 ? -24.204 2.289 -4.546 1.00 55.16 184 PHE A CA 1
ATOM 1484 C C . PHE A 1 184 ? -24.919 0.952 -4.773 1.00 55.16 184 PHE A C 1
ATOM 1486 O O . PHE A 1 184 ? -24.346 -0.096 -4.491 1.00 55.16 184 PHE A O 1
ATOM 1493 N N . PRO A 1 185 ? -26.124 0.957 -5.372 1.00 47.06 185 PRO A N 1
ATOM 1494 C CA . PRO A 1 185 ? -26.954 -0.239 -5.529 1.00 47.06 185 PRO A CA 1
ATOM 1495 C C . PRO A 1 185 ? -26.445 -1.236 -6.584 1.00 47.06 185 PRO A C 1
ATOM 1497 O O . PRO A 1 185 ? -27.173 -2.154 -6.940 1.00 47.06 185 PRO A O 1
ATOM 1500 N N . CYS A 1 186 ? -25.248 -1.045 -7.143 1.00 50.22 186 CYS A N 1
ATOM 1501 C CA . CYS A 1 186 ? -24.708 -1.931 -8.167 1.00 50.22 186 CYS A CA 1
ATOM 1502 C C . CYS A 1 186 ? -23.210 -2.179 -7.951 1.00 50.22 186 CYS A C 1
ATOM 1504 O O . CYS A 1 186 ? -22.386 -1.281 -8.138 1.00 50.22 186 CYS A O 1
ATOM 1506 N N . ASN A 1 187 ? -22.877 -3.418 -7.583 1.00 49.19 187 ASN A N 1
ATOM 1507 C CA . ASN A 1 187 ? -21.532 -3.970 -7.668 1.00 49.19 187 ASN A CA 1
ATOM 1508 C C . ASN A 1 187 ? -21.318 -4.457 -9.116 1.00 49.19 187 ASN A C 1
ATOM 1510 O O . ASN A 1 187 ? -22.032 -5.349 -9.561 1.00 49.19 187 ASN A O 1
ATOM 1514 N N . PRO A 1 188 ? -20.391 -3.879 -9.896 1.00 43.59 188 PRO A N 1
ATOM 1515 C CA . PRO A 1 188 ? -20.155 -4.300 -11.279 1.00 43.59 188 PRO A CA 1
ATOM 1516 C C . PRO A 1 188 ? -19.470 -5.673 -11.396 1.00 43.59 188 PRO A C 1
ATOM 1518 O O . PRO A 1 188 ? -19.306 -6.157 -12.515 1.00 43.59 188 PRO A O 1
ATOM 1521 N N . TRP A 1 189 ? -19.064 -6.268 -10.269 1.00 42.00 189 TRP A N 1
ATOM 1522 C CA . TRP A 1 189 ? -18.340 -7.538 -10.188 1.00 42.00 189 TRP A CA 1
ATOM 1523 C C . TRP A 1 189 ? -19.196 -8.719 -9.713 1.00 42.00 189 TRP A C 1
ATOM 1525 O O . TRP A 1 189 ? -18.846 -9.864 -9.985 1.00 42.00 189 TRP A O 1
ATOM 1535 N N . GLU A 1 190 ? -20.322 -8.467 -9.042 1.00 45.78 190 GLU A N 1
ATOM 1536 C CA . GLU A 1 190 ? -21.377 -9.475 -8.891 1.00 45.78 190 GLU A CA 1
ATOM 1537 C C . GLU A 1 190 ? -22.083 -9.567 -10.231 1.00 45.78 190 GLU A C 1
ATOM 1539 O O . GLU A 1 190 ? -22.488 -8.519 -10.705 1.00 45.78 190 GLU A O 1
ATOM 1544 N N . GLU A 1 191 ? -22.201 -10.748 -10.854 1.00 37.97 191 GLU A N 1
ATOM 1545 C CA . GLU A 1 191 ? -22.888 -10.915 -12.145 1.00 37.97 191 GLU A CA 1
ATOM 1546 C C . GLU A 1 191 ? -24.285 -10.271 -12.103 1.00 37.97 191 GLU A C 1
ATOM 1548 O O . GLU A 1 191 ? -25.237 -10.901 -11.628 1.00 37.97 191 GLU A O 1
ATOM 1553 N N . PRO A 1 192 ? -24.477 -9.043 -12.621 1.00 39.47 192 PRO A N 1
ATOM 1554 C CA . PRO A 1 192 ? -25.795 -8.465 -12.638 1.00 39.47 192 PRO A CA 1
ATOM 1555 C C . PRO A 1 192 ? -26.465 -9.082 -13.857 1.00 39.47 192 PRO A C 1
ATOM 1557 O O . PRO A 1 192 ? -25.878 -9.148 -14.948 1.00 39.47 192 PRO A O 1
ATOM 1560 N N . GLY A 1 193 ? -27.726 -9.489 -13.735 1.00 41.72 193 GLY A N 1
ATOM 1561 C CA . GLY A 1 193 ? -28.531 -9.692 -14.935 1.00 41.72 193 GLY A CA 1
ATOM 1562 C C . GLY A 1 193 ? -28.378 -8.454 -15.833 1.00 41.72 193 GLY A C 1
ATOM 1563 O O . GLY A 1 193 ? -28.380 -7.332 -15.334 1.00 41.72 193 GLY A O 1
ATOM 1564 N N . ILE A 1 194 ? -28.222 -8.632 -17.151 1.00 43.12 194 ILE A N 1
ATOM 1565 C CA . ILE A 1 194 ? -27.904 -7.586 -18.160 1.00 43.12 194 ILE A CA 1
ATOM 1566 C C . ILE A 1 194 ? -28.698 -6.261 -17.989 1.00 43.12 194 ILE A C 1
ATOM 1568 O O . ILE A 1 194 ? -28.256 -5.193 -18.417 1.00 43.12 194 ILE A O 1
ATOM 1572 N N . LEU A 1 195 ? -29.866 -6.313 -17.344 1.00 42.84 195 LEU A N 1
ATOM 1573 C CA . LEU A 1 195 ? -30.717 -5.175 -16.992 1.00 42.84 195 LEU A CA 1
ATOM 1574 C C . LEU A 1 195 ? -30.128 -4.230 -15.917 1.00 42.84 195 LEU A C 1
ATOM 1576 O O . LEU A 1 195 ? -30.329 -3.020 -16.027 1.00 42.84 195 LEU A O 1
ATOM 1580 N N . GLU A 1 196 ? -29.372 -4.723 -14.934 1.00 46.12 196 GLU A N 1
ATOM 1581 C CA . GLU A 1 196 ? -28.819 -3.924 -13.821 1.00 46.12 196 GLU A CA 1
ATOM 1582 C C . GLU A 1 196 ? -27.566 -3.134 -14.222 1.00 46.12 196 GLU A C 1
ATOM 1584 O O . GLU A 1 196 ? -27.399 -1.973 -13.832 1.00 46.12 196 GLU A O 1
ATOM 1589 N N . LEU A 1 197 ? -26.753 -3.679 -15.134 1.00 41.69 197 LEU A N 1
ATOM 1590 C CA . LEU A 1 197 ? -25.673 -2.928 -15.784 1.00 41.69 197 LEU A CA 1
ATOM 1591 C C . LEU A 1 197 ? -26.225 -1.684 -16.497 1.00 41.69 197 LEU A C 1
ATOM 1593 O O . LEU A 1 197 ? -25.620 -0.614 -16.450 1.00 41.69 197 LEU A O 1
ATOM 1597 N N . GLY A 1 198 ? -27.407 -1.786 -17.113 1.00 48.78 198 GLY A N 1
ATOM 1598 C CA . GLY A 1 198 ? -28.069 -0.669 -17.789 1.00 48.78 198 GLY A CA 1
ATOM 1599 C C . GLY A 1 198 ? -28.408 0.501 -16.858 1.00 48.78 198 GLY A C 1
ATOM 1600 O O . GLY A 1 198 ? -28.214 1.656 -17.240 1.00 48.78 198 GLY A O 1
ATOM 1601 N N . GLU A 1 199 ? -28.876 0.229 -15.640 1.00 53.91 199 GLU A N 1
ATOM 1602 C CA . GLU A 1 199 ? -29.151 1.237 -14.602 1.00 53.91 199 GLU A CA 1
ATOM 1603 C C . GLU A 1 199 ? -27.849 1.878 -14.093 1.00 53.91 199 GLU A C 1
ATOM 1605 O O . GLU A 1 199 ? -27.737 3.108 -14.020 1.00 53.91 199 GLU A O 1
ATOM 1610 N N . CYS A 1 200 ? -26.821 1.057 -13.866 1.00 50.22 200 CYS A N 1
ATOM 1611 C CA . CYS A 1 200 ? -25.501 1.503 -13.428 1.00 50.22 200 CYS A CA 1
ATOM 1612 C C . CYS A 1 200 ? -24.814 2.392 -14.497 1.00 50.22 200 CYS A C 1
ATOM 1614 O O . CYS A 1 200 ? -24.264 3.454 -14.195 1.00 50.22 200 CYS A O 1
ATOM 1616 N N . PHE A 1 201 ? -24.946 2.063 -15.789 1.00 50.34 201 PHE A N 1
ATOM 1617 C CA . PHE A 1 201 ? -24.474 2.911 -16.894 1.00 50.34 201 PHE A CA 1
ATOM 1618 C C . PHE A 1 201 ? -25.337 4.170 -17.116 1.00 50.34 201 PHE A C 1
ATOM 1620 O O . PHE A 1 201 ? -24.818 5.201 -17.566 1.00 50.34 201 PHE A O 1
ATOM 1627 N N . LYS A 1 202 ? -26.645 4.136 -16.815 1.00 55.84 202 LYS A N 1
ATOM 1628 C CA . LYS A 1 202 ? -27.524 5.323 -16.876 1.00 55.84 202 LYS A CA 1
ATOM 1629 C C . LYS A 1 202 ? -27.144 6.356 -15.816 1.00 55.84 202 LYS A C 1
ATOM 1631 O O . LYS A 1 202 ? -27.100 7.544 -16.152 1.00 55.84 202 LYS A O 1
ATOM 1636 N N . SER A 1 203 ? -26.824 5.934 -14.588 1.00 55.34 203 SER A N 1
ATOM 1637 C CA . SER A 1 203 ? -26.323 6.844 -13.546 1.00 55.34 203 SER A CA 1
ATOM 1638 C C . SER A 1 203 ? -25.015 7.509 -14.003 1.00 55.34 203 SER A C 1
ATOM 1640 O O . SER A 1 203 ? -24.920 8.736 -14.013 1.00 55.34 203 SER A O 1
ATOM 1642 N N . HIS A 1 204 ? -24.086 6.736 -14.579 1.00 49.56 204 HIS A N 1
ATOM 1643 C CA . HIS A 1 204 ? -22.844 7.246 -15.171 1.00 49.56 204 HIS A CA 1
ATOM 1644 C C . HIS A 1 204 ? -23.072 8.226 -16.338 1.00 49.56 204 HIS A C 1
ATOM 1646 O O . HIS A 1 204 ? -22.356 9.223 -16.472 1.00 49.56 204 HIS A O 1
ATOM 1652 N N . ARG A 1 205 ? -24.084 8.001 -17.193 1.00 53.62 205 ARG A N 1
ATOM 1653 C CA . ARG A 1 205 ? -24.458 8.961 -18.254 1.00 53.62 205 ARG A CA 1
ATOM 1654 C C . ARG A 1 205 ? -25.016 10.267 -17.698 1.00 53.62 205 ARG A C 1
ATOM 1656 O O . ARG A 1 205 ? -24.743 11.317 -18.282 1.00 53.62 205 ARG A O 1
ATOM 1663 N N . LYS A 1 206 ? -25.794 10.220 -16.613 1.00 53.62 206 LYS A N 1
ATOM 1664 C CA . LYS A 1 206 ? -26.316 11.425 -15.952 1.00 53.62 206 LYS A CA 1
ATOM 1665 C C . LYS A 1 206 ? -25.168 12.254 -15.369 1.00 53.62 206 LYS A C 1
ATOM 1667 O O . LYS A 1 206 ? -25.102 13.452 -15.635 1.00 53.62 206 LYS A O 1
ATOM 1672 N N . ILE A 1 207 ? -24.195 11.589 -14.740 1.00 51.97 207 ILE A N 1
ATOM 1673 C CA . ILE A 1 207 ? -22.953 12.203 -14.248 1.00 51.97 207 ILE A CA 1
ATOM 1674 C C . ILE A 1 207 ? -22.186 12.885 -15.393 1.00 51.97 207 ILE A C 1
ATOM 1676 O O . ILE A 1 207 ? -21.819 14.051 -15.281 1.00 51.97 207 ILE A O 1
ATOM 1680 N N . LYS A 1 208 ? -22.015 12.225 -16.549 1.00 51.94 208 LYS A N 1
ATOM 1681 C CA . LYS A 1 208 ? -21.340 12.841 -17.713 1.00 51.94 208 LYS A CA 1
ATOM 1682 C C . LYS A 1 208 ? -22.001 14.138 -18.203 1.00 51.94 208 LYS A C 1
ATOM 1684 O O . LYS A 1 208 ? -21.291 15.001 -18.713 1.00 51.94 208 LYS A O 1
ATOM 1689 N N . LYS A 1 209 ? -23.327 14.288 -18.077 1.00 56.00 209 LYS A N 1
ATOM 1690 C CA . LYS A 1 209 ? -24.042 15.513 -18.484 1.00 56.00 209 LYS A CA 1
ATOM 1691 C C . LYS A 1 209 ? -23.884 16.657 -17.482 1.00 56.00 209 LYS A C 1
ATOM 1693 O O . LYS A 1 209 ? -23.702 17.788 -17.913 1.00 56.00 209 LYS A O 1
ATOM 1698 N N . GLU A 1 210 ? -23.912 16.382 -16.178 1.00 54.06 210 GLU A N 1
ATOM 1699 C CA . GLU A 1 210 ? -23.746 17.416 -15.135 1.00 54.06 210 GLU A CA 1
ATOM 1700 C C . GLU A 1 210 ? -22.315 17.974 -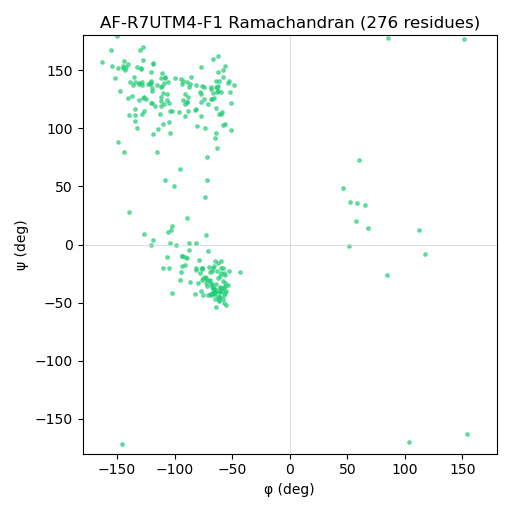15.062 1.00 54.06 210 GLU A C 1
ATOM 1702 O O . GLU A 1 210 ? -22.086 19.067 -14.551 1.00 54.06 210 GLU A O 1
ATOM 1707 N N . VAL A 1 211 ? -21.343 17.240 -15.602 1.00 52.94 211 VAL A N 1
ATOM 1708 C CA . VAL A 1 211 ? -19.917 17.576 -15.515 1.00 52.94 211 VAL A CA 1
ATOM 1709 C C . VAL A 1 211 ? -19.415 18.392 -16.727 1.00 52.94 211 VAL A C 1
ATOM 1711 O O . VAL A 1 211 ? -18.318 18.967 -16.679 1.00 52.94 211 VAL A O 1
ATOM 1714 N N . GLN A 1 212 ? -20.225 18.531 -17.788 1.00 51.75 212 GLN A N 1
ATOM 1715 C CA . GLN A 1 212 ? -19.903 19.359 -18.958 1.00 51.75 212 GLN A CA 1
ATOM 1716 C C . GLN A 1 212 ? -19.727 20.837 -18.560 1.00 51.75 212 GLN A C 1
ATOM 1718 O O . GLN A 1 212 ? -20.679 21.512 -18.186 1.00 51.75 212 GLN A O 1
ATOM 1723 N N . GLY A 1 213 ? -18.491 21.342 -18.657 1.00 61.94 213 GLY A N 1
ATOM 1724 C CA . GLY A 1 213 ? -18.130 22.739 -18.365 1.00 61.94 213 GLY A CA 1
ATOM 1725 C C . GLY A 1 213 ? -17.150 22.926 -17.202 1.00 61.94 213 GLY A C 1
ATOM 1726 O O . GLY A 1 213 ? -16.638 24.027 -17.008 1.00 61.94 213 GLY A O 1
ATOM 1727 N N . THR A 1 214 ? -16.829 21.869 -16.450 1.00 62.16 214 THR A N 1
ATOM 1728 C CA . THR A 1 214 ? -15.805 21.941 -15.394 1.00 62.16 214 THR A CA 1
ATOM 1729 C C . THR A 1 214 ? -14.409 21.653 -15.952 1.00 62.16 214 THR A C 1
ATOM 1731 O O . THR A 1 214 ? -14.218 20.721 -16.733 1.00 62.16 214 THR A O 1
ATOM 1734 N N . GLN A 1 215 ? -13.409 22.457 -15.567 1.00 67.81 215 GLN A N 1
ATOM 1735 C CA . GLN A 1 215 ? -12.021 22.172 -15.945 1.00 67.81 215 GLN A CA 1
ATOM 1736 C C . GLN A 1 215 ? -11.561 20.851 -15.301 1.00 67.81 215 GLN A C 1
ATOM 1738 O O . GLN A 1 215 ? -11.814 20.641 -14.107 1.00 67.81 215 GLN A O 1
ATOM 1743 N N . PRO A 1 216 ? -10.877 19.968 -16.052 1.00 66.38 216 PRO A N 1
ATOM 1744 C CA . PRO A 1 216 ? -10.352 18.727 -15.504 1.00 66.38 216 PRO A CA 1
ATOM 1745 C C . PRO A 1 216 ? -9.374 19.020 -14.362 1.00 66.38 216 PRO A C 1
ATOM 1747 O O . PRO A 1 216 ? -8.480 19.862 -14.460 1.00 66.38 216 PRO A O 1
ATOM 1750 N N . THR A 1 217 ? -9.571 18.323 -13.250 1.00 69.44 217 THR A N 1
ATOM 1751 C CA . THR A 1 217 ? -8.682 18.346 -12.094 1.00 69.44 217 THR A CA 1
ATOM 1752 C C . THR A 1 217 ? -7.748 17.153 -12.225 1.00 69.44 217 THR A C 1
ATOM 1754 O O . THR A 1 217 ? -8.194 16.006 -12.192 1.00 69.44 217 THR A O 1
ATOM 1757 N N . ALA A 1 218 ? -6.457 17.417 -12.415 1.00 73.94 218 ALA A N 1
ATOM 1758 C CA . ALA A 1 218 ? -5.453 16.373 -12.313 1.00 73.94 218 ALA A CA 1
ATOM 1759 C C . ALA A 1 218 ? -5.203 16.080 -10.832 1.00 73.94 218 ALA A C 1
ATOM 1761 O O . ALA A 1 218 ? -4.978 16.993 -10.030 1.00 73.94 218 ALA A O 1
ATOM 1762 N N . PHE A 1 219 ? -5.265 14.805 -10.485 1.00 78.12 219 PHE A N 1
ATOM 1763 C CA . PHE A 1 219 ? -4.885 14.295 -9.181 1.00 78.12 219 PHE A CA 1
ATOM 1764 C C . PHE A 1 219 ? -3.675 13.386 -9.351 1.00 78.12 219 PHE A C 1
ATOM 1766 O O . PHE A 1 219 ? -3.640 12.592 -10.293 1.00 78.12 219 PHE A O 1
ATOM 1773 N N . VAL A 1 220 ? -2.702 13.511 -8.451 1.00 83.12 220 VAL A N 1
ATOM 1774 C CA . VAL A 1 220 ? -1.544 12.623 -8.376 1.00 83.12 220 VAL A CA 1
ATOM 1775 C C . VAL A 1 220 ? -1.332 12.238 -6.919 1.00 83.12 220 VAL A C 1
ATOM 1777 O O . VAL A 1 220 ? -0.924 13.071 -6.114 1.00 83.12 220 VAL A O 1
ATOM 1780 N N . LEU A 1 221 ? -1.569 10.972 -6.596 1.00 84.94 221 LEU A N 1
ATOM 1781 C CA . LEU A 1 221 ? -1.061 10.332 -5.391 1.00 84.94 221 LEU A CA 1
ATOM 1782 C C . LEU A 1 221 ? 0.312 9.766 -5.725 1.00 84.94 221 LEU A C 1
ATOM 1784 O O . LEU A 1 221 ? 0.417 8.874 -6.562 1.00 84.94 221 LEU A O 1
ATOM 1788 N N . ASN A 1 222 ? 1.353 10.283 -5.092 1.00 88.94 222 ASN A N 1
ATOM 1789 C CA . ASN A 1 222 ? 2.662 9.644 -5.094 1.00 88.94 222 ASN A CA 1
ATOM 1790 C C . ASN A 1 222 ? 2.858 9.037 -3.711 1.00 88.94 222 ASN A C 1
ATOM 1792 O O . ASN A 1 222 ? 2.470 9.695 -2.759 1.00 88.94 222 ASN A O 1
ATOM 1796 N N . MET A 1 223 ? 3.424 7.843 -3.604 1.00 91.25 223 MET A N 1
ATOM 1797 C CA . MET A 1 223 ? 3.826 7.224 -2.346 1.00 91.25 223 MET A CA 1
ATOM 1798 C C . MET A 1 223 ? 5.216 6.647 -2.530 1.00 91.25 223 MET A C 1
ATOM 1800 O O . MET A 1 223 ? 5.432 5.783 -3.377 1.00 91.25 223 MET A O 1
ATOM 1804 N N . ASP A 1 224 ? 6.159 7.188 -1.772 1.00 93.31 224 ASP A N 1
ATOM 1805 C CA . ASP A 1 224 ? 7.551 6.756 -1.761 1.00 93.31 224 ASP A CA 1
ATOM 1806 C C . ASP A 1 224 ? 7.768 5.936 -0.483 1.00 93.31 224 ASP A C 1
ATOM 1808 O O . ASP A 1 224 ? 7.629 6.477 0.616 1.00 93.31 224 ASP A O 1
ATOM 1812 N N . TYR A 1 225 ? 8.061 4.646 -0.646 1.00 95.25 225 TYR A N 1
ATOM 1813 C CA . TYR A 1 225 ? 8.294 3.698 0.440 1.00 95.25 225 TYR A CA 1
ATOM 1814 C C . TYR A 1 225 ? 9.777 3.706 0.805 1.00 95.25 225 TYR A C 1
ATOM 1816 O O . TYR A 1 225 ? 10.645 3.461 -0.035 1.00 95.25 225 TYR A O 1
ATOM 1824 N N . VAL A 1 226 ? 10.066 3.999 2.065 1.00 95.44 226 VAL A N 1
ATOM 1825 C CA . VAL A 1 226 ? 11.410 4.062 2.642 1.00 95.44 226 VAL A CA 1
ATOM 1826 C C . VAL A 1 226 ? 11.470 3.195 3.894 1.00 95.44 226 VAL A C 1
ATOM 1828 O O . VAL A 1 226 ? 10.442 2.713 4.362 1.00 95.44 226 VAL A O 1
ATOM 1831 N N . ASP A 1 227 ? 12.674 2.971 4.420 1.00 96.06 227 ASP A N 1
ATOM 1832 C CA . ASP A 1 227 ? 12.896 2.162 5.628 1.00 96.06 227 ASP A CA 1
ATOM 1833 C C . ASP A 1 227 ? 12.240 0.765 5.548 1.00 96.06 227 ASP A C 1
ATOM 1835 O O . ASP A 1 227 ? 11.710 0.249 6.527 1.00 96.06 227 ASP A O 1
ATOM 1839 N N . LEU A 1 228 ? 12.255 0.166 4.350 1.00 96.88 228 LEU A N 1
ATOM 1840 C CA . LEU A 1 228 ? 11.649 -1.138 4.078 1.00 96.88 228 LEU A CA 1
ATOM 1841 C C . LEU A 1 228 ? 12.325 -2.245 4.885 1.00 96.88 228 LEU A C 1
ATOM 1843 O O . LEU A 1 228 ? 13.547 -2.410 4.828 1.00 96.88 228 LEU A O 1
ATOM 1847 N N . ASN A 1 229 ? 11.513 -3.059 5.548 1.00 97.44 229 ASN A N 1
ATOM 1848 C CA . ASN A 1 229 ? 11.964 -4.217 6.303 1.00 97.44 229 ASN A CA 1
ATOM 1849 C C . ASN A 1 229 ? 11.016 -5.399 6.067 1.00 97.44 229 ASN A C 1
ATOM 1851 O O . ASN A 1 229 ? 9.807 -5.221 6.005 1.00 97.44 229 ASN A O 1
ATOM 1855 N N . THR A 1 230 ? 11.542 -6.616 5.924 1.00 97.12 230 THR A N 1
ATOM 1856 C CA . THR A 1 230 ? 10.756 -7.836 5.632 1.00 97.12 230 THR A CA 1
ATOM 1857 C C . THR A 1 230 ? 10.266 -8.543 6.899 1.00 97.12 230 THR A C 1
ATOM 1859 O O . THR A 1 230 ? 10.050 -9.752 6.914 1.00 97.12 230 THR A O 1
ATOM 1862 N N . THR A 1 231 ? 10.177 -7.799 7.995 1.00 97.38 231 THR A N 1
ATOM 1863 C CA . THR A 1 231 ? 9.691 -8.238 9.303 1.00 97.38 231 THR A CA 1
ATOM 1864 C C . THR A 1 231 ? 8.922 -7.085 9.924 1.00 97.38 231 THR A C 1
ATOM 1866 O O . THR A 1 231 ? 9.307 -5.939 9.703 1.00 97.38 231 THR A O 1
ATOM 1869 N N . ILE A 1 232 ? 7.918 -7.370 10.750 1.00 98.25 232 ILE A N 1
ATOM 1870 C CA . ILE A 1 232 ? 7.286 -6.343 11.583 1.00 98.25 232 ILE A CA 1
ATOM 1871 C C . ILE A 1 232 ? 8.151 -6.122 12.823 1.00 98.25 232 ILE A C 1
ATOM 1873 O O . ILE A 1 232 ? 8.331 -7.033 13.630 1.00 98.25 232 ILE A O 1
ATOM 1877 N N . THR A 1 233 ? 8.698 -4.919 12.986 1.00 97.69 233 THR A N 1
ATOM 1878 C CA . THR A 1 233 ? 9.430 -4.538 14.206 1.00 97.69 233 THR A CA 1
ATOM 1879 C C . THR A 1 233 ? 8.536 -3.819 15.204 1.00 97.69 233 THR A C 1
ATOM 1881 O O . THR A 1 233 ? 8.801 -3.860 16.407 1.00 97.69 233 THR A O 1
ATOM 1884 N N . ASN A 1 234 ? 7.451 -3.204 14.729 1.00 96.38 234 ASN A N 1
ATOM 1885 C CA . ASN A 1 234 ? 6.482 -2.499 15.556 1.00 96.38 234 ASN A CA 1
ATOM 1886 C C . ASN A 1 234 ? 5.098 -3.166 15.516 1.00 96.38 234 ASN A C 1
ATOM 1888 O O . ASN A 1 234 ? 4.177 -2.665 14.878 1.00 96.38 234 ASN A O 1
ATOM 1892 N N . GLU A 1 235 ? 4.909 -4.250 16.276 1.00 97.50 235 GLU A N 1
ATOM 1893 C CA . GLU A 1 235 ? 3.585 -4.881 16.468 1.00 97.50 235 GLU A CA 1
ATOM 1894 C C . GLU A 1 235 ? 2.534 -3.916 17.055 1.00 97.50 235 GLU A C 1
ATOM 1896 O O . GLU A 1 235 ? 1.328 -4.115 16.897 1.00 97.50 235 GLU A O 1
ATOM 1901 N N . GLY A 1 236 ? 2.974 -2.823 17.693 1.00 97.19 236 GLY A N 1
ATOM 1902 C CA . GLY A 1 236 ? 2.102 -1.752 18.172 1.00 97.19 236 GLY A CA 1
ATOM 1903 C C . GLY A 1 236 ? 1.239 -1.136 17.067 1.00 97.19 236 GLY A C 1
ATOM 1904 O O . GLY A 1 236 ? 0.129 -0.674 17.343 1.00 97.19 236 GLY A O 1
ATOM 1905 N N . ILE A 1 237 ? 1.674 -1.191 15.803 1.00 97.12 237 ILE A N 1
ATOM 1906 C CA . ILE A 1 237 ? 0.902 -0.687 14.660 1.00 97.12 237 ILE A CA 1
ATOM 1907 C C . ILE A 1 237 ? -0.418 -1.445 14.447 1.00 97.12 237 ILE A C 1
ATOM 1909 O O . ILE A 1 237 ? -1.365 -0.871 13.924 1.00 97.12 237 ILE A O 1
ATOM 1913 N N . PHE A 1 238 ? -0.545 -2.682 14.931 1.00 97.94 238 PHE A N 1
ATOM 1914 C CA . PHE A 1 238 ? -1.791 -3.452 14.843 1.00 97.94 238 PHE A CA 1
ATOM 1915 C C . PHE A 1 238 ? -2.681 -3.314 16.082 1.00 97.94 238 PHE A C 1
ATOM 1917 O O . PHE A 1 238 ? -3.829 -3.746 16.066 1.00 97.94 238 PHE A O 1
ATOM 1924 N N . GLN A 1 239 ? -2.189 -2.706 17.166 1.00 97.38 239 GLN A N 1
ATOM 1925 C CA . GLN A 1 239 ? -2.964 -2.576 18.401 1.00 97.38 239 GLN A CA 1
ATOM 1926 C C . GLN A 1 239 ? -4.161 -1.635 18.220 1.00 97.38 239 GLN A C 1
ATOM 1928 O O . GLN A 1 239 ? -4.005 -0.465 17.856 1.00 97.38 239 GLN A O 1
ATOM 1933 N N . VAL A 1 240 ? -5.348 -2.142 18.534 1.00 96.44 240 VAL A N 1
ATOM 1934 C CA . VAL A 1 240 ? -6.610 -1.397 18.581 1.00 96.44 240 VAL A CA 1
ATOM 1935 C C . VAL A 1 240 ? -7.023 -1.246 20.053 1.00 96.44 240 VAL A C 1
ATOM 1937 O O . VAL A 1 240 ? -6.784 -2.169 20.835 1.00 96.44 240 VAL A O 1
ATOM 1940 N N . PRO A 1 241 ? -7.625 -0.115 20.471 1.00 94.75 241 PRO A N 1
ATOM 1941 C CA . PRO A 1 241 ? -8.194 0.013 21.810 1.00 94.75 241 PRO A CA 1
ATOM 1942 C C . PRO A 1 241 ? -9.181 -1.120 22.125 1.00 94.75 241 PRO A C 1
ATOM 1944 O O . PRO A 1 241 ? -10.009 -1.472 21.289 1.00 94.75 241 PRO A O 1
ATOM 1947 N N . GLU A 1 242 ? -9.135 -1.648 23.352 1.00 92.44 242 GLU A N 1
ATOM 1948 C CA . GLU A 1 242 ? -10.035 -2.724 23.808 1.00 92.44 242 GLU A CA 1
ATOM 1949 C C . GLU A 1 242 ? -11.517 -2.341 23.655 1.00 92.44 242 GLU A C 1
ATOM 1951 O O . GLU A 1 242 ? -12.364 -3.174 23.337 1.00 92.44 242 GLU A O 1
ATOM 1956 N N . GLN A 1 243 ? -11.818 -1.051 23.827 1.00 90.81 243 GLN A N 1
ATOM 1957 C CA . GLN A 1 243 ? -13.130 -0.471 23.577 1.00 90.81 243 GLN A CA 1
ATOM 1958 C C . GLN A 1 243 ? -13.065 0.424 22.340 1.00 90.81 243 GLN A C 1
ATOM 1960 O O . GLN A 1 243 ? -12.576 1.552 22.393 1.00 90.81 243 GLN A O 1
ATOM 1965 N N . CYS A 1 244 ? -13.584 -0.091 21.231 1.00 90.50 244 CYS A N 1
ATOM 1966 C CA . CYS A 1 244 ? -13.834 0.668 20.015 1.00 90.50 244 CYS A CA 1
ATOM 1967 C C . CYS A 1 244 ? -15.354 0.699 19.803 1.00 90.50 244 CYS A C 1
ATOM 1969 O O . CYS A 1 244 ? -15.911 -0.330 19.407 1.00 90.50 244 CYS A O 1
ATOM 1971 N N . PRO A 1 245 ? -16.056 1.787 20.175 1.00 85.31 245 PRO A N 1
ATOM 1972 C CA . PRO A 1 245 ? -17.502 1.851 20.002 1.00 85.31 245 PRO A CA 1
ATOM 1973 C C . PRO A 1 245 ? -17.862 1.646 18.525 1.00 85.31 245 PRO A C 1
ATOM 1975 O O . PRO A 1 245 ? -17.132 2.081 17.636 1.00 85.31 245 PRO A O 1
ATOM 1978 N N . ASN A 1 246 ? -18.988 0.972 18.264 1.00 72.44 246 ASN A N 1
ATOM 1979 C CA . ASN A 1 246 ? -19.536 0.773 16.915 1.00 72.44 246 ASN A CA 1
ATOM 1980 C C . ASN A 1 246 ? -20.129 2.086 16.365 1.00 72.44 246 ASN A C 1
ATOM 1982 O O . ASN A 1 246 ? -21.307 2.151 16.012 1.00 72.44 246 ASN A O 1
ATOM 1986 N N . ASP A 1 247 ? -19.322 3.141 16.333 1.00 75.62 247 ASP A N 1
ATOM 1987 C CA . ASP A 1 247 ? -19.662 4.408 15.709 1.00 75.62 247 ASP A CA 1
ATOM 1988 C C . ASP A 1 247 ? -19.302 4.343 14.216 1.00 75.62 247 ASP A C 1
ATOM 1990 O O . ASP A 1 247 ? -18.255 3.814 13.834 1.00 75.62 247 ASP A O 1
ATOM 1994 N N . SER A 1 248 ? -20.183 4.877 13.363 1.00 74.94 248 SER A N 1
ATOM 1995 C CA . SER A 1 248 ? -19.989 4.881 11.904 1.00 74.94 248 SER A CA 1
ATOM 1996 C C . SER A 1 248 ? -18.732 5.667 11.507 1.00 74.94 248 SER A C 1
ATOM 1998 O O . SER A 1 248 ? -18.485 6.762 12.036 1.00 74.94 248 SER A O 1
ATOM 2000 N N . TRP A 1 249 ? -17.983 5.170 10.511 1.00 72.44 249 TRP A N 1
ATOM 2001 C CA . TRP A 1 249 ? -16.847 5.894 9.929 1.00 72.44 249 TRP A CA 1
ATOM 2002 C C . TRP A 1 249 ? -17.252 7.217 9.269 1.00 72.44 249 TRP A C 1
ATOM 2004 O O . TRP A 1 249 ? -16.390 8.071 9.067 1.00 72.44 249 TRP A O 1
ATOM 2014 N N . ASP A 1 250 ? -18.538 7.447 8.988 1.00 70.94 250 ASP A N 1
ATOM 2015 C CA . ASP A 1 250 ? -19.038 8.716 8.434 1.00 70.94 250 ASP A CA 1
ATOM 2016 C C . ASP A 1 250 ? -18.752 9.914 9.344 1.00 70.94 250 ASP A C 1
ATOM 2018 O O . ASP A 1 250 ? -18.666 11.062 8.897 1.00 70.94 250 ASP A O 1
ATOM 2022 N N . SER A 1 251 ? -18.595 9.651 10.641 1.00 68.12 251 SER A N 1
ATOM 2023 C CA . SER A 1 251 ? -18.221 10.664 11.623 1.00 68.12 251 SER A CA 1
ATOM 2024 C C . SER A 1 251 ? -16.731 11.030 11.559 1.00 68.12 251 SER A C 1
ATOM 2026 O O . SER A 1 251 ? -16.340 12.130 11.971 1.00 68.12 251 SER A O 1
ATOM 2028 N N . VAL A 1 252 ? -15.898 10.165 10.969 1.00 72.81 252 VAL A N 1
ATOM 2029 C CA . VAL A 1 252 ? -14.479 10.428 10.739 1.00 72.81 252 VAL A CA 1
ATOM 2030 C C . VAL A 1 252 ? -14.347 11.362 9.547 1.00 72.81 252 VAL A C 1
ATOM 2032 O O . VAL A 1 252 ? -14.559 10.999 8.390 1.00 72.81 252 VAL A O 1
ATOM 2035 N N . LYS A 1 253 ? -13.936 12.604 9.814 1.00 73.06 253 LYS A N 1
ATOM 2036 C CA . LYS A 1 253 ? -13.598 13.570 8.762 1.00 73.06 253 LYS A CA 1
ATOM 2037 C C . LYS A 1 253 ? -12.279 13.186 8.097 1.00 73.06 253 LYS A C 1
ATOM 2039 O O . LYS A 1 253 ? -11.243 13.801 8.338 1.00 73.06 253 LYS A O 1
ATOM 2044 N N . LEU A 1 254 ? -12.327 12.166 7.249 1.00 72.44 254 LEU A N 1
ATOM 2045 C CA . LEU A 1 254 ? -11.206 11.767 6.418 1.00 72.44 254 LEU A CA 1
ATOM 2046 C C . LEU A 1 254 ? -10.938 12.842 5.370 1.00 72.44 254 LEU A C 1
ATOM 2048 O O . LEU A 1 254 ? -11.846 13.346 4.704 1.00 72.44 254 LEU A O 1
ATOM 2052 N N . THR A 1 255 ? -9.665 13.191 5.225 1.00 72.25 255 THR A N 1
ATOM 2053 C CA . THR A 1 255 ? -9.211 14.030 4.119 1.00 72.25 255 THR A CA 1
ATOM 2054 C C . THR A 1 255 ? -9.371 13.269 2.801 1.00 72.25 255 THR A C 1
ATOM 2056 O O . THR A 1 255 ? -9.421 12.037 2.782 1.00 72.25 255 THR A O 1
ATOM 2059 N N . ASP A 1 256 ? -9.406 13.991 1.677 1.00 68.50 256 ASP A N 1
ATOM 2060 C CA . ASP A 1 256 ? -9.455 13.362 0.349 1.00 68.50 256 ASP A CA 1
ATOM 2061 C C . ASP A 1 256 ? -8.307 12.354 0.161 1.00 68.50 256 ASP A C 1
ATOM 2063 O O . ASP A 1 256 ? -8.513 11.298 -0.427 1.00 68.50 256 ASP A O 1
ATOM 2067 N N . PHE A 1 257 ? -7.123 12.629 0.724 1.00 70.56 257 PHE A N 1
ATOM 2068 C CA . PHE A 1 257 ? -5.996 11.694 0.721 1.00 70.56 257 PHE A CA 1
ATOM 2069 C C . PHE A 1 257 ? -6.366 10.337 1.319 1.00 70.56 257 PHE A C 1
ATOM 2071 O O . PHE A 1 257 ? -6.157 9.313 0.675 1.00 70.56 257 PHE A O 1
ATOM 2078 N N . TRP A 1 258 ? -6.947 10.325 2.520 1.00 75.94 258 TRP A N 1
ATOM 2079 C CA . TRP A 1 258 ? -7.278 9.081 3.206 1.00 75.94 258 TRP A CA 1
ATOM 2080 C C . TRP A 1 258 ? -8.342 8.287 2.471 1.00 75.94 258 TRP A C 1
ATOM 2082 O O . TRP A 1 258 ? -8.203 7.079 2.315 1.00 75.94 258 TRP A O 1
ATOM 2092 N N . ARG A 1 259 ? -9.361 8.970 1.941 1.00 73.94 259 ARG A N 1
ATOM 2093 C CA . ARG A 1 259 ? -10.378 8.325 1.104 1.00 73.94 259 ARG A CA 1
ATOM 2094 C C . ARG A 1 259 ? -9.741 7.633 -0.095 1.00 73.94 259 ARG A C 1
ATOM 2096 O O . ARG A 1 259 ? -10.080 6.497 -0.397 1.00 73.94 259 ARG A O 1
ATOM 2103 N N . ILE A 1 260 ? -8.785 8.290 -0.748 1.00 70.81 260 ILE A N 1
ATOM 2104 C CA . ILE A 1 260 ? -8.082 7.740 -1.911 1.00 70.81 260 ILE A CA 1
ATOM 2105 C C . ILE A 1 260 ? -7.181 6.581 -1.529 1.00 70.81 260 ILE A C 1
ATOM 2107 O O . ILE A 1 260 ? -7.162 5.581 -2.241 1.00 70.81 260 ILE A O 1
ATOM 2111 N N . LEU A 1 261 ? -6.455 6.699 -0.422 1.00 75.62 261 LEU A N 1
ATOM 2112 C CA . LEU A 1 261 ? -5.600 5.628 0.058 1.00 75.62 261 LEU A CA 1
ATOM 2113 C C . LEU A 1 261 ? -6.429 4.386 0.411 1.00 75.62 261 LEU A C 1
ATOM 2115 O O . LEU A 1 261 ? -6.110 3.303 -0.063 1.00 75.62 261 LEU A O 1
ATOM 2119 N N . ILE A 1 262 ? -7.549 4.548 1.123 1.00 76.50 262 ILE A N 1
ATOM 2120 C CA . ILE A 1 262 ? -8.476 3.450 1.444 1.00 76.50 262 ILE A CA 1
ATOM 2121 C C . ILE A 1 262 ? -9.061 2.833 0.170 1.00 76.50 262 ILE A C 1
ATOM 2123 O O . ILE A 1 262 ? -9.027 1.617 0.012 1.00 76.50 262 ILE A O 1
ATOM 2127 N N . MET A 1 263 ? -9.568 3.655 -0.758 1.00 73.06 263 MET A N 1
ATOM 2128 C CA . MET A 1 263 ? -10.075 3.181 -2.055 1.00 73.06 263 MET A CA 1
ATOM 2129 C C . MET A 1 263 ? -9.025 2.393 -2.817 1.00 73.06 263 MET A C 1
ATOM 2131 O O . MET A 1 263 ? -9.328 1.362 -3.402 1.00 73.06 263 MET A O 1
ATOM 2135 N N . ARG A 1 264 ? -7.783 2.866 -2.795 1.00 72.94 264 ARG A N 1
ATOM 2136 C CA . ARG A 1 264 ? -6.677 2.189 -3.448 1.00 72.94 264 ARG A CA 1
ATOM 2137 C C . ARG A 1 264 ? -6.382 0.840 -2.811 1.00 72.94 264 ARG A C 1
ATOM 2139 O O . ARG A 1 264 ? -6.185 -0.121 -3.541 1.00 72.94 264 ARG A O 1
ATOM 2146 N N . MET A 1 265 ? -6.312 0.774 -1.489 1.00 71.94 265 MET A N 1
ATOM 2147 C CA . MET A 1 265 ? -5.963 -0.464 -0.792 1.00 71.94 265 MET A CA 1
ATOM 2148 C C . MET A 1 265 ? -7.059 -1.513 -0.987 1.00 71.94 265 MET A C 1
ATOM 2150 O O . MET A 1 265 ? -6.748 -2.617 -1.415 1.00 71.94 265 MET A O 1
ATOM 2154 N N . LYS A 1 266 ? -8.333 -1.110 -0.897 1.00 68.31 266 LYS A N 1
ATOM 2155 C CA . LYS A 1 266 ? -9.470 -1.953 -1.300 1.00 68.31 266 LYS A CA 1
ATOM 2156 C C . LYS A 1 266 ? -9.418 -2.383 -2.766 1.00 68.31 266 LYS A C 1
ATOM 2158 O O . LYS A 1 266 ? -9.711 -3.526 -3.078 1.00 68.31 266 LYS A O 1
ATOM 2163 N N . PHE A 1 267 ? -9.023 -1.494 -3.678 1.00 66.62 267 PHE A N 1
ATOM 2164 C CA . PHE A 1 267 ? -8.931 -1.833 -5.100 1.00 66.62 267 PHE A CA 1
ATOM 2165 C C . PHE A 1 267 ? -7.930 -2.968 -5.369 1.00 66.62 267 PHE A C 1
ATOM 2167 O O . PHE A 1 267 ? -8.179 -3.801 -6.240 1.00 66.62 267 PHE A O 1
ATOM 2174 N N . TYR A 1 268 ? -6.808 -3.018 -4.640 1.00 63.88 268 TYR A N 1
ATOM 2175 C CA . TYR A 1 268 ? -5.880 -4.150 -4.744 1.00 63.88 268 TYR A CA 1
ATOM 2176 C C . TYR A 1 268 ? -6.501 -5.462 -4.286 1.00 63.88 268 TYR A C 1
ATOM 2178 O O . TYR A 1 268 ? -6.177 -6.501 -4.866 1.00 63.88 268 TYR A O 1
ATOM 2186 N N . ASP A 1 269 ? -7.380 -5.395 -3.291 1.00 62.59 269 ASP A N 1
ATOM 2187 C CA . ASP A 1 269 ? -8.074 -6.559 -2.764 1.00 62.59 269 ASP A CA 1
ATOM 2188 C C . ASP A 1 269 ? -9.185 -7.018 -3.719 1.00 62.59 269 ASP A C 1
ATOM 2190 O O . ASP A 1 269 ? -9.273 -8.198 -4.018 1.00 62.59 269 ASP A O 1
ATOM 2194 N N . GLU A 1 270 ? -9.980 -6.114 -4.289 1.00 60.69 270 GLU A N 1
ATOM 2195 C CA . GLU A 1 270 ? -11.174 -6.497 -5.059 1.00 60.69 270 GLU A CA 1
ATOM 2196 C C . GLU A 1 270 ? -10.898 -6.798 -6.547 1.00 60.69 270 GLU A C 1
ATOM 2198 O O . GLU A 1 270 ? -11.556 -7.646 -7.146 1.00 60.69 270 GLU A O 1
ATOM 2203 N N . VAL A 1 271 ? -9.929 -6.130 -7.186 1.00 55.44 271 VAL A N 1
ATOM 2204 C CA . VAL A 1 271 ? -9.766 -6.215 -8.657 1.00 55.44 271 VAL A CA 1
ATOM 2205 C C . VAL A 1 271 ? -8.855 -7.349 -9.118 1.00 55.44 271 VAL A C 1
ATOM 2207 O O . VAL A 1 271 ? -8.835 -7.686 -10.303 1.00 55.44 271 VAL A O 1
ATOM 2210 N N . LYS A 1 272 ? -8.122 -7.998 -8.211 1.00 52.88 272 LYS A N 1
ATOM 2211 C CA . LYS A 1 272 ? -7.288 -9.146 -8.592 1.00 52.88 272 LYS A CA 1
ATOM 2212 C C . LYS A 1 272 ? -8.084 -10.380 -8.997 1.00 52.88 272 LYS A C 1
ATOM 2214 O O . LYS A 1 272 ? -7.609 -11.114 -9.863 1.00 52.88 272 LYS A O 1
ATOM 2219 N N . ASP A 1 273 ? -9.271 -10.553 -8.428 1.00 51.09 273 ASP A N 1
ATOM 2220 C CA . ASP A 1 273 ? -10.082 -11.758 -8.614 1.00 51.09 273 ASP A CA 1
ATOM 2221 C C . ASP A 1 273 ? -11.264 -11.552 -9.564 1.00 51.09 273 ASP A C 1
ATOM 2223 O O . ASP A 1 273 ? -12.013 -12.490 -9.824 1.00 51.09 273 ASP A O 1
ATOM 2227 N N . ALA A 1 274 ? -11.414 -10.351 -10.129 1.00 50.47 274 ALA A N 1
ATOM 2228 C CA . ALA A 1 274 ? -12.473 -10.046 -11.076 1.00 50.47 274 ALA A CA 1
ATOM 2229 C C . ALA A 1 274 ? -12.394 -10.951 -12.329 1.00 50.47 274 ALA A C 1
ATOM 2231 O O . ALA A 1 274 ? -11.458 -10.816 -13.132 1.00 50.47 274 ALA A O 1
ATOM 2232 N N . PRO A 1 275 ? -13.367 -11.859 -12.543 1.00 39.84 275 PRO A N 1
ATOM 2233 C CA . PRO A 1 275 ? -13.392 -12.719 -13.718 1.00 39.84 275 PRO A CA 1
ATOM 2234 C C . PRO A 1 275 ? -13.618 -11.876 -14.984 1.00 39.84 275 PRO A C 1
ATOM 2236 O O . PRO A 1 275 ? -14.529 -11.052 -15.040 1.00 39.84 275 PRO A O 1
ATOM 2239 N N . GLY A 1 276 ? -12.789 -12.078 -16.016 1.00 39.62 276 GLY A N 1
ATOM 2240 C CA . GLY A 1 276 ? -12.909 -11.383 -17.312 1.00 39.62 276 GLY A CA 1
ATOM 2241 C C . GLY A 1 276 ? -11.792 -10.389 -17.659 1.00 39.62 276 GLY A C 1
ATOM 2242 O O . GLY A 1 276 ? -11.939 -9.628 -18.615 1.00 39.62 276 GLY A O 1
ATOM 2243 N N . LEU A 1 277 ? -10.682 -10.393 -16.913 1.00 38.66 277 LEU A N 1
ATOM 2244 C CA . LEU A 1 277 ? -9.444 -9.667 -17.248 1.00 38.66 277 LEU A CA 1
ATOM 2245 C C . LEU A 1 277 ? -8.316 -10.568 -17.803 1.00 38.66 277 LEU A C 1
ATOM 2247 O O . LEU A 1 277 ? -7.181 -10.099 -17.917 1.00 38.66 277 LEU A O 1
ATOM 2251 N N . ASP A 1 278 ? -8.634 -11.818 -18.163 1.00 34.69 278 ASP A N 1
ATOM 2252 C CA . ASP A 1 278 ? -7.772 -12.730 -18.937 1.00 34.69 278 ASP A CA 1
ATOM 2253 C C . ASP A 1 278 ? -8.116 -12.678 -20.441 1.00 34.69 278 ASP A C 1
ATOM 2255 O O . ASP A 1 278 ? -9.324 -12.648 -20.780 1.00 34.69 278 ASP A O 1
#

InterPro domains:
  IPR001299 Ependymin [PF00811] (75-174)
  IPR001299 Ependymin [PTHR10697] (1-248)

Sequence (278 aa):
MVTILWILGALLGCAFGVKFDALKCCAPEVWEARIVNTGTTNRQKYSFNNMDISFAYDLPNDRWAIDQVHPVDESKNLKLVFDYNLGKKYAINTAGCFVEPLDAHLNPYCIGKNATFLGEFGAGLPRHGQYHRAWSYDIFMFPLRHTLVVSKEHCLPIKEVTYSLIQNSRHFFNNAWAWNHGEFPCNPWEEPGILELGECFKSHRKIKKEVQGTQPTAFVLNMDYVDLNTTITNEGIFQVPEQCPNDSWDSVKLTDFWRILIMRMKFYDEVKDAPGLD

Foldseek 3Di:
DPVVVVVVVVVVVVPPPPPPPPDWDFFFQWKKWWWAAWWAKPVNPDGPHGWTKIKIGHQVQQKIKIWTDDPPDQQPTWIWIDRVVVQWIWIQGPVAIAIDGHDFTQDTHIDFPLKDWPDKDWDDDPVPTWIKTKTWDCLPPFQKIKIFIATSPRRHTFKIKIKGFAQPVVVVLVVLLCVVVCVDVDDPQPPDDPVVVVVVVVVVVVVVVVSPPGGTMMTMTMIGTHPMDRHDPCPVSNDDPPDHPNDHCVPVPDDSSVSVVVSVSVSVRPVRPRPPSD

Organism: Capitella teleta (NCBI:txid283909)

Mean predicted aligned error: 10.26 Å

pLDDT: mean 77.08, std 18.02, range [34.69, 98.25]

Solvent-accessible surface area (backbone atoms only — not comparable to full-atom values): 15791 Å² total; per-residue (Å²): 132,74,73,65,60,57,57,57,55,58,61,61,63,70,76,67,71,74,76,73,72,73,79,74,48,48,30,66,60,34,27,26,30,33,34,54,36,50,30,40,36,74,79,65,84,53,63,40,71,73,48,46,27,44,35,40,41,32,52,94,69,23,30,39,25,36,40,35,59,40,95,89,43,63,80,66,22,41,32,37,34,40,32,33,79,76,30,31,33,37,45,38,42,74,92,47,43,26,42,45,82,36,97,60,67,68,57,82,60,51,61,58,91,75,48,42,80,72,50,72,50,76,48,77,51,98,88,72,42,47,49,32,37,34,32,36,36,76,44,84,98,49,76,36,41,35,36,46,28,22,35,65,90,56,34,41,71,40,34,37,38,40,36,31,71,33,60,50,55,68,62,52,52,52,52,56,48,34,46,77,68,65,70,43,98,67,63,93,80,54,89,58,62,78,68,53,54,52,54,56,51,47,54,53,52,53,52,59,60,76,47,69,88,54,73,67,39,41,40,35,42,35,39,38,46,38,84,71,37,77,48,78,85,61,69,69,61,68,66,69,69,96,78,52,53,84,41,65,62,86,76,55,86,68,51,74,66,53,55,49,51,52,53,51,57,50,45,61,46,60,59,75,74,50,86,84,73,123

Secondary structure (DSSP, 8-state):
--SHHHHHHHHHHSS----------B--SEEEEEEEEEEEETTSS-EEEEEEEEEEEEGGGTEEEEEEE-TT-GGG-EEEEEETTTTEEEEEETTEEEEEE--S-PPP-B--TTPEEEEEEEES-TTTPEEEEEEEEEETTTTEEEEEEEETTT--EEEEEEEEEEESHHHHHHHHHHHHTT-SS--SSS---HHHHHHHHHHHHHHHHHTTTPPEEEEEEEEEEEEEESS-S-GGGG---S------GGGS---HHHHHHHHHHHHHHHSSS-TT--

Radius of gyration: 22.15 Å; Cα contacts (8 Å, |Δi|>4): 479; chains: 1; bounding box: 60×42×78 Å

Nearest PDB structures (foldseek):
  6jld-assembly2_D  TM=7.394E-01  e=1.373E-09  Homo sapiens
  6e7o-assembly1_B  TM=7.473E-01  e=2.109E-09  Homo sapiens
  8i34-assembly4_H  TM=7.895E-01  e=9.009E-08  Haliclona sp.
  8i34-assembly4_G  TM=7.848E-01  e=2.779E-07  Haliclona sp.